Protein AF-A0A9P6MLI8-F1 (afdb_monomer_lite)

Foldseek 3Di:
DDDDPPDPPPDPDPDDPQPPVRVVVVVVVVVVVVVVVVVVVVVVVVVVVVVVVVCVVVVVVVVVVVVVVVVVVVVVVVVVVVVVVVVVVVVVVVVVVVVVVVVVVVVVVVVVVVVVVVVVVVVVVVVVVVVVVVVPPDPDDDDPAAAEAEAEDPPDDPPDDKWKFFPVVTDTQDDPNVVDDCVVVVCPNHGYIYIDHD

Organism: NCBI:txid101097

Secondary structure (DSSP, 8-state):
-------------------HHHHHHHHHHHHHHHHHHHHHHHHHHHHHHHHHHHHHHHHHHHHHHHHHHHHHHHHHHHHHHHHHHHHHHHHHHHHHHHHHHHHHHHHHHHHHHHHHHHHHHHHHHHHHHHHHHHHH-------S--EEEEEPPTT----S--EEEEETTEEEE-GGGTTS-TTTTT-SSEEEEEEE--

InterPro domains:
  IPR001012 UBX domain [PF00789] (161-195)
  IPR001012 UBX domain [PS50033] (162-195)
  IPR029071 Ubiquitin-like domain superfamily [SSF54236] (85-196)

Radius of gyration: 68.88 Å; chains: 1; bounding box: 111×35×183 Å

Structure (mmCIF, N/CA/C/O backbone):
data_AF-A0A9P6MLI8-F1
#
_entry.id   AF-A0A9P6MLI8-F1
#
loop_
_atom_site.group_PDB
_atom_site.id
_atom_site.type_symbol
_atom_site.label_atom_id
_atom_site.label_alt_id
_atom_site.label_comp_id
_atom_site.label_asym_id
_atom_site.label_entity_id
_atom_site.label_seq_id
_atom_site.pdbx_PDB_ins_code
_atom_site.Cartn_x
_atom_site.Cartn_y
_atom_site.Cartn_z
_atom_site.occupancy
_atom_site.B_iso_or_equiv
_atom_site.auth_seq_id
_atom_site.auth_comp_id
_atom_site.auth_asym_id
_atom_site.auth_atom_id
_atom_site.pdbx_PDB_model_num
ATOM 1 N N . MET A 1 1 ? -21.599 -19.254 63.894 1.00 47.12 1 MET A N 1
ATOM 2 C CA . MET A 1 1 ? -21.222 -18.898 65.278 1.00 47.12 1 MET A CA 1
ATOM 3 C C . MET A 1 1 ? -22.481 -18.460 66.006 1.00 47.12 1 MET A C 1
ATOM 5 O O . MET A 1 1 ? -23.144 -17.546 65.536 1.00 47.12 1 MET A O 1
ATOM 9 N N . ARG A 1 2 ? -22.880 -19.191 67.051 1.00 49.59 2 ARG A N 1
ATOM 10 C CA . ARG A 1 2 ? -24.101 -18.942 67.830 1.00 49.59 2 ARG A CA 1
ATOM 11 C C . ARG A 1 2 ? -23.716 -17.952 68.932 1.00 49.59 2 ARG A C 1
ATOM 13 O O . ARG A 1 2 ? -22.865 -18.283 69.746 1.00 49.59 2 ARG A O 1
ATOM 20 N N . THR A 1 3 ? -24.242 -16.730 68.906 1.00 65.75 3 THR A N 1
ATOM 21 C CA . THR A 1 3 ? -23.954 -15.730 69.944 1.00 65.75 3 THR A CA 1
ATOM 22 C C . THR A 1 3 ? -24.706 -16.111 71.217 1.00 65.75 3 THR A C 1
ATOM 24 O O . THR A 1 3 ? -25.906 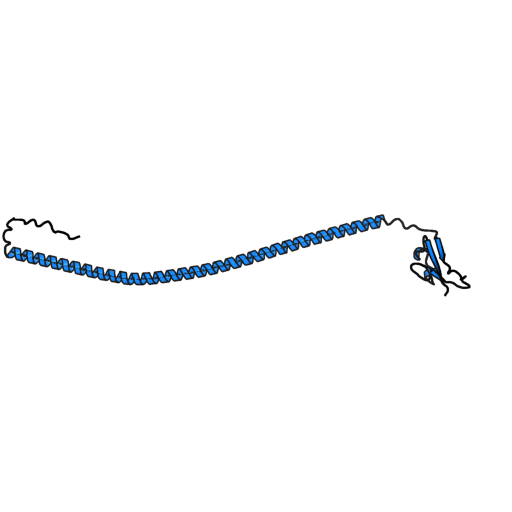-15.847 71.340 1.00 65.75 3 THR A O 1
ATOM 27 N N . GLU A 1 4 ? -24.013 -16.781 72.135 1.00 59.34 4 GLU A N 1
ATOM 28 C CA . GLU A 1 4 ? -24.468 -16.964 73.510 1.00 59.34 4 GLU A CA 1
ATOM 29 C C . GLU A 1 4 ? -24.679 -15.586 74.144 1.00 59.34 4 GLU A C 1
ATOM 31 O O . GLU A 1 4 ? -23.762 -14.772 74.237 1.00 59.34 4 GLU A O 1
ATOM 36 N N . HIS A 1 5 ? -25.917 -15.299 74.541 1.00 66.88 5 HIS A N 1
ATOM 37 C CA . HIS A 1 5 ? -26.232 -14.115 75.330 1.00 66.88 5 HIS A CA 1
ATOM 38 C C . HIS A 1 5 ? -25.858 -14.399 76.786 1.00 66.88 5 HIS A C 1
ATOM 40 O O . HIS A 1 5 ? -26.692 -14.808 77.588 1.00 66.88 5 HIS A O 1
ATOM 46 N N . VAL A 1 6 ? -24.583 -14.200 77.110 1.00 65.25 6 VAL A N 1
ATOM 47 C CA . VAL A 1 6 ? -24.039 -14.321 78.467 1.00 65.25 6 VAL A CA 1
ATOM 48 C C . VAL A 1 6 ? -23.957 -12.926 79.073 1.00 65.25 6 VAL A C 1
ATOM 50 O O . VAL A 1 6 ? -22.894 -12.330 79.087 1.00 65.25 6 VAL A O 1
ATOM 53 N N . ASN A 1 7 ? -25.095 -12.347 79.460 1.00 59.53 7 ASN A N 1
ATOM 54 C CA . ASN A 1 7 ? -25.168 -11.159 80.325 1.00 59.53 7 ASN A CA 1
ATOM 55 C C . ASN A 1 7 ? -26.617 -10.964 80.791 1.00 59.53 7 ASN A C 1
ATOM 57 O O . ASN A 1 7 ? -27.276 -9.980 80.458 1.00 59.53 7 ASN A O 1
ATOM 61 N N . PHE A 1 8 ? -27.134 -11.935 81.544 1.00 52.75 8 PHE A N 1
ATOM 62 C CA . PHE A 1 8 ? -28.381 -11.770 82.289 1.00 52.75 8 PHE A CA 1
ATOM 63 C C . PHE A 1 8 ? -28.032 -11.412 83.736 1.00 52.75 8 PHE A C 1
ATOM 65 O O . PHE A 1 8 ? -28.101 -12.233 84.644 1.00 52.75 8 PHE A O 1
ATOM 72 N N . ALA A 1 9 ? -27.549 -10.183 83.927 1.00 60.34 9 ALA A N 1
ATOM 73 C CA . ALA A 1 9 ? -27.381 -9.602 85.250 1.00 60.34 9 ALA A CA 1
ATOM 74 C C . ALA A 1 9 ? -28.765 -9.161 85.746 1.00 60.34 9 ALA A C 1
ATOM 76 O O . ALA A 1 9 ? -29.235 -8.064 85.434 1.00 60.34 9 ALA A O 1
ATOM 77 N N . GLU A 1 10 ? -29.443 -10.048 86.473 1.00 54.50 10 GLU A N 1
ATOM 78 C CA . GLU A 1 10 ? -30.667 -9.736 87.210 1.00 54.50 10 GLU A CA 1
ATOM 79 C C . GLU A 1 10 ? -30.365 -8.622 88.224 1.00 54.50 10 GLU A C 1
ATOM 81 O O . GLU A 1 10 ? -29.781 -8.844 89.282 1.00 54.50 10 GLU A O 1
ATOM 86 N N . SER A 1 11 ? -30.719 -7.383 87.885 1.00 55.81 11 SER A N 1
ATOM 87 C CA . SER A 1 11 ? -30.648 -6.258 88.818 1.00 55.81 11 SER A CA 1
ATOM 88 C C . SER A 1 11 ? -31.758 -6.414 89.863 1.00 55.81 11 SER A C 1
ATOM 90 O O . SER A 1 11 ? -32.922 -6.155 89.574 1.00 55.81 11 SER A O 1
ATOM 92 N N . THR A 1 12 ? -31.410 -6.820 91.086 1.00 53.25 12 THR A N 1
ATOM 93 C CA . THR A 1 12 ? -32.313 -6.931 92.251 1.00 53.25 12 THR A CA 1
ATOM 94 C C . THR A 1 12 ? -32.543 -5.594 92.967 1.00 53.25 12 THR A C 1
ATOM 96 O O . THR A 1 12 ? -32.629 -5.531 94.193 1.00 53.25 12 THR A O 1
ATOM 99 N N . THR A 1 13 ? -32.646 -4.491 92.230 1.00 50.28 13 THR A N 1
ATOM 100 C CA . THR A 1 13 ? -33.109 -3.214 92.783 1.00 50.28 13 THR A CA 1
ATOM 101 C C . THR A 1 13 ? -34.615 -3.128 92.592 1.00 50.28 13 THR A C 1
ATOM 103 O O . THR A 1 13 ? -35.109 -3.037 91.472 1.00 50.28 13 THR A O 1
ATOM 106 N N . ALA A 1 14 ? -35.361 -3.187 93.698 1.00 51.72 14 ALA A N 1
ATOM 107 C CA . ALA A 1 14 ? -36.809 -3.018 93.719 1.00 51.72 14 ALA A CA 1
ATOM 108 C C . ALA A 1 14 ? -37.188 -1.656 93.112 1.00 51.72 14 ALA A C 1
ATOM 110 O O . ALA A 1 14 ? -37.143 -0.616 93.771 1.00 51.72 14 ALA A O 1
ATOM 111 N N . ILE A 1 15 ? -37.535 -1.660 91.825 1.00 58.38 15 ILE A N 1
ATOM 112 C CA . ILE A 1 15 ? -38.073 -0.497 91.128 1.00 58.38 15 ILE A CA 1
ATOM 113 C C . ILE A 1 15 ? -39.418 -0.201 91.788 1.00 58.38 15 ILE A C 1
ATOM 115 O O . ILE A 1 15 ? -40.331 -1.027 91.734 1.00 58.38 15 ILE A O 1
ATOM 119 N N . LYS A 1 16 ? -39.532 0.968 92.430 1.00 60.66 16 LYS A N 1
ATOM 120 C CA . LYS A 1 16 ? -40.791 1.478 92.985 1.00 60.66 16 LYS A CA 1
ATOM 121 C C . LYS A 1 16 ? -41.892 1.254 91.937 1.00 60.66 16 LYS A C 1
ATOM 123 O O . LYS A 1 16 ? -41.691 1.673 90.792 1.00 60.66 16 LYS A O 1
ATOM 128 N N . PRO A 1 17 ? -42.992 0.551 92.267 1.00 63.38 17 PRO A N 1
ATOM 129 C CA . PRO A 1 17 ? -43.999 0.191 91.285 1.00 63.38 17 PRO A CA 1
ATOM 130 C C . PRO A 1 17 ? -44.499 1.475 90.643 1.00 63.38 17 PRO A C 1
ATOM 132 O O . PRO A 1 17 ? -45.059 2.344 91.306 1.00 63.38 17 PRO A O 1
ATOM 135 N N . LEU A 1 18 ? -44.195 1.596 89.354 1.00 60.97 18 LEU A N 1
ATOM 136 C CA . LEU A 1 18 ? -44.472 2.781 88.569 1.00 60.97 18 LEU A CA 1
ATOM 137 C C . LEU A 1 18 ? -45.967 3.104 88.713 1.00 60.97 18 LEU A C 1
ATOM 139 O O . LEU A 1 18 ? -46.807 2.211 88.526 1.00 60.97 18 LEU A O 1
ATOM 143 N N . THR A 1 19 ? -46.285 4.334 89.113 1.00 71.62 19 THR A N 1
ATOM 144 C CA . THR A 1 19 ? -47.677 4.750 89.334 1.00 71.62 19 THR A CA 1
ATOM 145 C C . THR A 1 19 ? -48.454 4.649 88.017 1.00 71.62 19 THR A C 1
ATOM 147 O O . THR A 1 19 ? -47.865 4.670 86.933 1.00 71.62 19 THR A O 1
ATOM 150 N N . GLU A 1 20 ? -49.776 4.474 88.064 1.00 72.75 20 GLU A N 1
ATOM 151 C CA . GLU A 1 20 ? -50.575 4.218 86.853 1.00 72.75 20 GLU A CA 1
ATOM 152 C C . GLU A 1 20 ? -50.393 5.307 85.778 1.00 72.75 20 GLU A C 1
ATOM 154 O O . GLU A 1 20 ? -50.298 4.986 84.592 1.00 72.75 20 GLU A O 1
ATOM 159 N N . GLY A 1 21 ? -50.214 6.569 86.189 1.00 75.69 21 GLY A N 1
ATOM 160 C CA . GLY A 1 21 ? -49.923 7.689 85.287 1.00 75.69 21 GLY A CA 1
ATOM 161 C C . GLY A 1 21 ? -48.540 7.620 84.626 1.00 75.69 21 GLY A C 1
ATOM 162 O O . GLY A 1 21 ? -48.407 7.857 83.427 1.00 75.69 21 GLY A O 1
ATOM 163 N N . GLU A 1 22 ? -47.503 7.214 85.356 1.00 76.25 22 GLU A N 1
ATOM 164 C CA . GLU A 1 22 ? -46.145 7.064 84.813 1.00 76.25 22 GLU A CA 1
ATOM 165 C C . GLU A 1 22 ? -46.027 5.851 83.867 1.00 76.25 22 GLU A C 1
ATOM 167 O O . GLU A 1 22 ? -45.270 5.889 82.893 1.00 76.25 22 GLU A O 1
ATOM 172 N N . LYS A 1 23 ? -46.802 4.778 84.101 1.00 76.38 23 LYS A N 1
ATOM 173 C CA . LYS A 1 23 ? -46.924 3.636 83.169 1.00 76.38 23 LYS A CA 1
ATOM 174 C C . LYS A 1 23 ? -47.585 4.046 81.859 1.00 76.38 23 LYS A C 1
ATOM 176 O O . LYS A 1 23 ? -47.117 3.650 80.791 1.00 76.38 23 LYS A O 1
ATOM 181 N N . GLN A 1 24 ? -48.642 4.852 81.932 1.00 81.69 24 GLN A N 1
ATOM 182 C CA . GLN A 1 24 ? -49.314 5.387 80.748 1.00 81.69 24 GLN A CA 1
ATOM 183 C C . GLN A 1 24 ? -48.406 6.348 79.968 1.00 81.69 24 GLN A C 1
ATOM 185 O O . GLN A 1 24 ? -48.323 6.232 78.745 1.00 81.69 24 GLN A O 1
ATOM 190 N N . ALA A 1 25 ? -47.653 7.213 80.655 1.00 84.88 25 ALA A N 1
ATOM 191 C CA . ALA A 1 25 ? -46.688 8.113 80.027 1.00 84.88 25 ALA A CA 1
ATOM 192 C C . ALA A 1 25 ? -45.563 7.354 79.300 1.00 84.88 25 ALA A C 1
ATOM 194 O O . ALA A 1 25 ? -45.299 7.627 78.131 1.00 84.88 25 ALA A O 1
ATOM 195 N N . LYS A 1 26 ? -44.959 6.331 79.927 1.00 82.38 26 LYS A N 1
ATOM 196 C CA . LYS A 1 26 ? -43.936 5.497 79.267 1.00 82.38 26 LYS A CA 1
ATOM 197 C C . LYS A 1 26 ? -44.495 4.688 78.094 1.00 82.38 26 LYS A C 1
ATOM 199 O O . LYS A 1 26 ? -43.800 4.493 77.101 1.00 82.38 26 LYS A O 1
ATOM 204 N N . LEU A 1 27 ? -45.747 4.230 78.168 1.00 84.75 27 LEU A N 1
ATOM 205 C CA . LEU A 1 27 ? -46.422 3.582 77.037 1.00 84.75 27 LEU A CA 1
ATOM 206 C C . LEU A 1 27 ? -46.657 4.552 75.875 1.00 84.75 27 LEU A C 1
ATOM 208 O O . LEU A 1 27 ? -46.494 4.158 74.720 1.00 84.75 27 LEU A O 1
ATOM 212 N N . ALA A 1 28 ? -47.032 5.798 76.165 1.00 88.38 28 ALA A N 1
ATOM 213 C CA . ALA A 1 28 ? -47.175 6.840 75.155 1.00 88.38 28 ALA A CA 1
ATOM 214 C C . ALA A 1 28 ? -45.821 7.173 74.509 1.00 88.38 28 ALA A C 1
ATOM 216 O O . ALA A 1 28 ? -45.720 7.157 73.284 1.00 88.38 28 ALA A O 1
ATOM 217 N N . GLU A 1 29 ? -44.767 7.345 75.312 1.00 89.88 29 GLU A N 1
ATOM 218 C CA . GLU A 1 29 ? -43.401 7.589 74.834 1.00 89.88 29 GLU A CA 1
ATOM 219 C C . GLU A 1 29 ? -42.885 6.432 73.960 1.00 89.88 29 GLU A C 1
ATOM 221 O O . GLU A 1 29 ? -42.344 6.657 72.878 1.00 89.88 29 GLU A O 1
ATOM 226 N N . LEU A 1 30 ? -43.099 5.176 74.371 1.00 89.25 30 LEU A N 1
ATOM 227 C CA . LEU A 1 30 ? -42.713 3.999 73.584 1.00 89.25 30 LEU A CA 1
ATOM 228 C C . LEU A 1 30 ? -43.484 3.908 72.262 1.00 89.25 30 LEU A C 1
ATOM 230 O O . LEU A 1 30 ? -42.890 3.598 71.227 1.00 89.25 30 LEU A O 1
ATOM 234 N N . LYS A 1 31 ? -44.793 4.191 72.269 1.00 91.56 31 LYS A N 1
ATOM 235 C CA . LYS A 1 31 ? -45.603 4.241 71.042 1.00 91.56 31 LYS A CA 1
ATOM 236 C C . LYS A 1 31 ? -45.123 5.348 70.107 1.00 91.56 31 LYS A C 1
ATOM 238 O O . LYS A 1 31 ? -45.037 5.104 68.905 1.00 91.56 31 LYS A O 1
ATOM 243 N N . GLN A 1 32 ? -44.764 6.509 70.649 1.00 92.62 32 GLN A N 1
ATOM 244 C CA . GLN A 1 32 ? -44.220 7.626 69.883 1.00 92.62 32 GLN A CA 1
ATOM 245 C C . GLN A 1 32 ? -42.858 7.266 69.274 1.00 92.62 32 GLN A C 1
ATOM 247 O O . GLN A 1 32 ? -42.710 7.329 68.059 1.00 92.62 32 GLN A O 1
ATOM 252 N N . ARG A 1 33 ? -41.924 6.705 70.055 1.00 93.06 33 ARG A N 1
ATOM 253 C CA . ARG A 1 33 ? -40.638 6.191 69.542 1.00 93.06 33 ARG A CA 1
ATOM 254 C C . ARG A 1 33 ? -40.799 5.129 68.453 1.00 93.06 33 ARG A C 1
ATOM 256 O O . ARG A 1 33 ? -40.018 5.094 67.503 1.00 93.06 33 ARG A O 1
ATOM 263 N N . LEU A 1 34 ? -41.784 4.236 68.577 1.00 93.31 34 LEU A N 1
ATOM 264 C CA . LEU A 1 34 ? -42.083 3.239 67.544 1.00 93.31 34 LEU A CA 1
ATOM 265 C C . LEU A 1 34 ? -42.684 3.874 66.286 1.00 93.31 34 LEU A C 1
ATOM 267 O O . LEU A 1 34 ? -42.356 3.435 65.183 1.00 93.31 34 LEU A O 1
ATOM 271 N N . ALA A 1 35 ? -43.543 4.884 66.436 1.00 94.50 35 ALA A N 1
ATOM 272 C CA . ALA A 1 35 ? -44.093 5.646 65.320 1.00 94.50 35 ALA A CA 1
ATOM 273 C C . ALA A 1 35 ? -42.987 6.415 64.582 1.00 94.50 35 ALA A C 1
ATOM 275 O O . ALA A 1 35 ? -42.883 6.282 63.364 1.00 94.50 35 ALA A O 1
ATOM 276 N N . ASP A 1 36 ? -42.095 7.090 65.307 1.00 93.69 36 ASP A N 1
ATOM 277 C CA . ASP A 1 36 ? -40.946 7.808 64.747 1.00 93.69 36 ASP A CA 1
ATOM 278 C C . ASP A 1 36 ? -39.990 6.851 64.027 1.00 93.69 36 ASP A C 1
ATOM 280 O O . ASP A 1 36 ? -39.567 7.108 62.900 1.00 93.69 36 ASP A O 1
ATOM 284 N N . LYS A 1 37 ? -39.708 5.680 64.617 1.00 95.06 37 LYS A N 1
ATOM 285 C CA . LYS A 1 37 ? -38.873 4.649 63.980 1.00 95.06 37 LYS A CA 1
ATOM 286 C C . LYS A 1 37 ? -39.520 4.075 62.718 1.00 95.06 37 LYS A C 1
ATOM 288 O O . LYS A 1 37 ? -38.817 3.806 61.745 1.00 95.06 37 LYS A O 1
ATOM 293 N N . ARG A 1 38 ? -40.845 3.887 62.707 1.00 95.12 38 ARG A N 1
ATOM 294 C CA . ARG A 1 38 ? -41.587 3.466 61.506 1.00 95.12 38 ARG A CA 1
ATOM 295 C C . ARG A 1 38 ? -41.582 4.554 60.435 1.00 95.12 38 ARG A C 1
ATOM 297 O O . ARG A 1 38 ? -41.381 4.223 59.272 1.00 95.12 38 ARG A O 1
ATOM 304 N N . ALA A 1 39 ? -41.751 5.821 60.810 1.00 95.19 39 ALA A N 1
ATOM 305 C CA . ALA A 1 39 ? -41.702 6.948 59.883 1.00 95.19 39 ALA A CA 1
ATOM 306 C C . ALA A 1 39 ? -40.304 7.112 59.265 1.00 95.19 39 ALA A C 1
ATOM 308 O O . ALA A 1 39 ? -40.185 7.205 58.046 1.00 95.19 39 ALA A O 1
ATOM 309 N N . ALA A 1 40 ? -39.246 7.048 60.079 1.00 95.00 40 ALA A N 1
ATOM 310 C CA . ALA A 1 40 ? -37.861 7.093 59.613 1.00 95.00 40 ALA A CA 1
ATOM 311 C C . ALA A 1 40 ? -37.539 5.925 58.671 1.00 95.00 40 ALA A C 1
ATOM 313 O O . ALA A 1 40 ? -36.974 6.132 57.599 1.00 95.00 40 ALA A O 1
ATOM 314 N N . LYS A 1 41 ? -37.967 4.704 59.024 1.00 94.88 41 LYS A N 1
ATOM 315 C CA . LYS A 1 41 ? -37.790 3.534 58.157 1.00 94.88 41 LYS A CA 1
ATOM 316 C C . LYS A 1 41 ? -38.558 3.674 56.838 1.00 94.88 41 LYS A C 1
ATOM 318 O O . LYS A 1 41 ? -38.000 3.396 55.789 1.00 94.88 41 LYS A O 1
ATOM 323 N N . ALA A 1 42 ? -39.789 4.184 56.867 1.00 94.56 42 ALA A N 1
ATOM 324 C CA . ALA A 1 42 ? -40.575 4.414 55.656 1.00 94.56 42 ALA A CA 1
ATOM 325 C C . ALA A 1 42 ? -39.971 5.489 54.731 1.00 94.56 42 ALA A C 1
ATOM 327 O O . ALA A 1 42 ? -40.192 5.441 53.522 1.00 94.56 42 ALA A O 1
ATOM 328 N N . LEU A 1 43 ? -39.240 6.471 55.269 1.00 94.19 43 LEU A N 1
ATOM 329 C CA . LEU A 1 43 ? -38.496 7.443 54.463 1.00 94.19 43 LEU A CA 1
ATOM 330 C C . LEU A 1 43 ? -37.242 6.812 53.849 1.00 94.19 43 LEU A C 1
ATOM 332 O O . LEU A 1 43 ? -37.049 6.955 52.645 1.00 94.19 43 LEU A O 1
ATOM 336 N N . ALA A 1 44 ? -36.467 6.058 54.635 1.00 94.75 44 ALA A N 1
ATOM 337 C CA . ALA A 1 44 ? -35.302 5.324 54.142 1.00 94.75 44 ALA A CA 1
ATOM 338 C C . ALA A 1 44 ? -35.686 4.334 53.029 1.00 94.75 44 ALA A C 1
ATOM 340 O O . ALA A 1 44 ? -35.129 4.396 51.940 1.00 94.75 44 ALA A O 1
ATOM 341 N N . ASP A 1 45 ? -36.736 3.530 53.232 1.00 93.69 45 ASP A N 1
ATOM 342 C CA . ASP A 1 45 ? -37.220 2.573 52.230 1.00 93.69 45 ASP A CA 1
ATOM 343 C C . ASP A 1 45 ? -37.655 3.282 50.925 1.00 93.69 45 ASP A C 1
ATOM 345 O O . ASP A 1 45 ? -37.447 2.767 49.826 1.00 93.69 45 ASP A O 1
ATOM 349 N N . LYS A 1 46 ? -38.231 4.494 51.009 1.00 94.62 46 LYS A N 1
ATOM 350 C CA . LYS A 1 46 ? -38.584 5.308 49.827 1.00 94.62 46 LYS A CA 1
ATOM 351 C C . LYS A 1 46 ? -37.354 5.849 49.102 1.00 94.62 46 LYS A C 1
ATOM 353 O O . LYS A 1 46 ? -37.378 5.959 47.875 1.00 94.62 46 LYS A O 1
ATOM 358 N N . GLU A 1 47 ? -36.314 6.250 49.826 1.00 94.50 47 GLU A N 1
ATOM 359 C CA . GLU A 1 47 ? -35.058 6.693 49.217 1.00 94.50 47 GLU A CA 1
ATOM 360 C C . GLU A 1 47 ? -34.318 5.522 48.573 1.00 94.50 47 GLU A C 1
ATOM 362 O O . GLU A 1 47 ? -33.914 5.640 47.416 1.00 94.50 47 GLU A O 1
ATOM 367 N N . ASP A 1 48 ? -34.268 4.372 49.242 1.00 94.31 48 ASP A N 1
ATOM 368 C CA . ASP A 1 48 ? -33.680 3.134 48.730 1.00 94.31 48 ASP A CA 1
ATOM 369 C C . ASP A 1 48 ? -34.398 2.628 47.474 1.00 94.31 48 ASP A C 1
ATOM 371 O O . ASP A 1 48 ? -33.761 2.181 46.519 1.00 94.31 48 ASP A O 1
ATOM 375 N N . GLN A 1 49 ? -35.726 2.755 47.407 1.00 95.00 49 GLN A N 1
ATOM 376 C CA . GLN A 1 49 ? -36.478 2.455 46.185 1.00 95.00 49 GLN A CA 1
ATOM 377 C C . GLN A 1 49 ? -36.100 3.397 45.035 1.00 95.00 49 GLN A C 1
ATOM 379 O O . GLN A 1 49 ? -35.845 2.940 43.918 1.00 95.00 49 GLN A O 1
ATOM 384 N N . LYS A 1 50 ? -36.005 4.708 45.297 1.00 96.06 50 LYS A N 1
ATOM 385 C CA . LYS A 1 50 ? -35.611 5.700 44.282 1.00 96.06 50 LYS A CA 1
ATOM 386 C C . LYS A 1 50 ? -34.177 5.485 43.800 1.00 96.06 50 LYS A C 1
ATOM 388 O O . LYS A 1 50 ? -33.906 5.651 42.610 1.00 96.06 50 LYS A O 1
ATOM 393 N N . THR A 1 51 ? -33.245 5.159 44.694 1.00 94.75 51 THR A N 1
ATOM 394 C CA . THR A 1 51 ? -31.845 4.896 44.333 1.00 94.75 51 THR A CA 1
ATOM 395 C C . THR A 1 51 ? -31.723 3.582 43.571 1.00 94.75 51 THR A C 1
ATOM 397 O O . THR A 1 51 ? -31.096 3.570 42.514 1.00 94.75 51 THR A O 1
ATOM 400 N N . SER A 1 52 ? -32.402 2.520 44.009 1.00 95.56 52 SER A N 1
ATOM 401 C CA . SER A 1 52 ? -32.432 1.227 43.315 1.00 95.56 52 SER A CA 1
ATOM 402 C C . SER A 1 52 ? -32.994 1.351 41.899 1.00 95.56 52 SER A C 1
ATOM 404 O O . SER A 1 52 ? -32.427 0.809 40.948 1.00 95.56 52 SER A O 1
ATOM 406 N N . GLU A 1 53 ? -34.067 2.125 41.715 1.00 95.38 53 GLU A N 1
ATOM 407 C CA . GLU A 1 53 ? -34.626 2.369 40.386 1.00 95.38 53 GLU A CA 1
ATOM 408 C C . GLU A 1 53 ? -33.673 3.185 39.496 1.00 95.38 53 GLU A C 1
ATOM 410 O O . GLU A 1 53 ? -33.477 2.846 38.325 1.00 95.38 53 GLU A O 1
ATOM 415 N N . LYS A 1 54 ? -33.025 4.224 40.039 1.00 96.31 54 LYS A N 1
ATOM 416 C CA . LYS A 1 54 ? -32.003 4.996 39.310 1.00 96.31 54 LYS A CA 1
ATOM 417 C C . LYS A 1 54 ? -30.817 4.126 38.905 1.00 96.31 54 LYS A C 1
ATOM 419 O O . LYS A 1 54 ? -30.376 4.227 37.764 1.00 96.31 54 LYS A O 1
ATOM 424 N N . ILE A 1 55 ? -30.330 3.263 39.797 1.00 95.06 55 ILE A N 1
ATOM 425 C CA . ILE A 1 55 ? -29.236 2.325 39.512 1.00 95.06 55 ILE A CA 1
ATOM 426 C C . ILE A 1 55 ? -29.650 1.369 38.396 1.00 95.06 55 ILE A C 1
ATOM 428 O O . ILE A 1 55 ? -28.884 1.189 37.457 1.00 95.06 55 ILE A O 1
ATOM 432 N N . ARG A 1 56 ? -30.872 0.823 38.426 1.00 96.44 56 ARG A N 1
ATOM 433 C CA . ARG A 1 56 ? -31.375 -0.038 37.345 1.00 96.44 56 ARG A CA 1
ATOM 434 C C . ARG A 1 56 ? -31.378 0.686 35.996 1.00 96.44 56 ARG A C 1
ATOM 436 O O . ARG A 1 56 ? -30.909 0.131 35.004 1.00 96.44 56 ARG A O 1
ATOM 443 N N . ARG A 1 57 ? -31.922 1.908 35.943 1.00 95.56 57 ARG A N 1
ATOM 444 C CA . ARG A 1 57 ? -31.984 2.698 34.700 1.00 95.56 57 ARG A CA 1
ATOM 445 C C . ARG A 1 57 ? -30.584 3.033 34.191 1.00 95.56 57 ARG A C 1
ATOM 447 O O . ARG A 1 57 ? -30.301 2.818 33.016 1.00 95.56 57 ARG A O 1
ATOM 454 N N . LYS A 1 58 ? -29.709 3.490 35.089 1.00 96.50 58 LYS A N 1
ATOM 455 C CA . LYS A 1 58 ? -28.333 3.858 34.765 1.00 96.50 58 LYS A CA 1
ATOM 456 C C . LYS A 1 58 ? -27.515 2.651 34.309 1.00 96.50 58 LYS A C 1
ATOM 458 O O . LYS A 1 58 ? -26.879 2.734 33.276 1.00 96.50 58 LYS A O 1
ATOM 463 N N . ALA A 1 59 ? -27.620 1.505 34.979 1.00 96.06 59 ALA A N 1
ATOM 464 C CA . ALA A 1 59 ? -26.944 0.277 34.562 1.00 96.06 59 ALA A CA 1
ATOM 465 C C . ALA A 1 59 ? -27.381 -0.183 33.158 1.00 96.06 59 ALA A C 1
ATOM 467 O O . ALA A 1 59 ? -26.556 -0.643 32.373 1.00 96.06 59 ALA A O 1
ATOM 468 N N . GLY A 1 60 ? -28.664 -0.025 32.813 1.00 95.12 60 GLY A N 1
ATOM 469 C CA . GLY A 1 60 ? -29.152 -0.282 31.455 1.00 95.12 60 GLY A CA 1
ATOM 470 C C . GLY A 1 60 ? -28.538 0.665 30.419 1.00 95.12 60 GLY A C 1
ATOM 471 O O . GLY A 1 60 ? -28.052 0.206 29.386 1.00 95.12 60 GLY A O 1
ATOM 472 N N . GLN A 1 61 ? -28.515 1.967 30.720 1.00 95.12 61 GLN A N 1
ATOM 473 C CA . GLN A 1 61 ? -27.900 2.992 29.868 1.00 95.12 61 GLN A CA 1
ATOM 474 C C . GLN A 1 61 ? -26.394 2.759 29.699 1.00 95.12 61 GLN A C 1
ATOM 476 O O . GLN A 1 61 ? -25.909 2.704 28.571 1.00 95.12 61 GLN A O 1
ATOM 481 N N . ASP A 1 62 ? -25.677 2.515 30.794 1.00 94.88 62 ASP A N 1
ATOM 482 C CA . ASP A 1 62 ? -24.243 2.242 30.797 1.00 94.88 62 ASP A CA 1
ATOM 483 C C . ASP A 1 62 ? -23.926 1.007 29.940 1.00 94.88 62 ASP A C 1
ATOM 485 O O . ASP A 1 62 ? -23.009 1.045 29.125 1.00 94.88 62 ASP A O 1
ATOM 489 N N . MET A 1 63 ? -24.723 -0.066 30.022 1.00 92.62 63 MET A N 1
ATOM 490 C CA . MET A 1 63 ? -24.546 -1.247 29.166 1.00 92.62 63 MET A CA 1
ATOM 491 C C . MET A 1 63 ? -24.750 -0.941 27.678 1.00 92.62 63 MET A C 1
ATOM 493 O O . MET A 1 63 ? -24.012 -1.465 26.841 1.00 92.62 63 MET A O 1
ATOM 497 N N . THR A 1 64 ? -25.732 -0.105 27.328 1.00 93.94 64 THR A N 1
ATOM 498 C CA . THR A 1 64 ? -25.942 0.310 25.932 1.00 93.94 64 THR A CA 1
ATOM 499 C C . THR A 1 64 ? -24.830 1.227 25.429 1.00 93.94 64 THR A C 1
ATOM 501 O O . THR A 1 64 ? -24.330 1.026 24.325 1.00 93.94 64 THR A O 1
ATOM 504 N N . GLU A 1 65 ? -24.371 2.172 26.250 1.00 96.00 65 GLU A N 1
ATOM 505 C CA . GLU A 1 65 ? -23.267 3.064 25.901 1.00 96.00 65 GLU A CA 1
ATOM 506 C C . GLU A 1 65 ? -21.939 2.320 25.782 1.00 96.00 65 GLU A C 1
ATOM 508 O O . GLU A 1 65 ? -21.148 2.618 24.891 1.00 96.00 65 GLU A O 1
ATOM 513 N N . VAL A 1 66 ? -21.671 1.354 26.665 1.00 95.75 66 VAL A N 1
ATOM 514 C CA . VAL A 1 66 ? -20.459 0.529 26.609 1.00 95.75 66 VAL A CA 1
ATOM 515 C C . VAL A 1 66 ? -20.434 -0.288 25.320 1.00 95.75 66 VAL A C 1
ATOM 517 O O . VAL A 1 66 ? -19.393 -0.321 24.665 1.00 95.75 66 VAL A O 1
ATOM 520 N N . LYS A 1 67 ? -21.566 -0.883 24.917 1.00 95.19 67 LYS A N 1
ATOM 521 C CA . LYS A 1 67 ? -21.678 -1.591 23.632 1.00 95.19 67 LYS A CA 1
ATOM 522 C C . LYS A 1 67 ? -21.454 -0.654 22.445 1.00 95.19 67 LYS A C 1
ATOM 524 O O . LYS A 1 67 ? -20.576 -0.928 21.636 1.00 95.19 67 LYS A O 1
ATOM 529 N N . ALA A 1 68 ? -22.143 0.488 22.397 1.00 95.81 68 ALA A N 1
ATOM 530 C CA . ALA A 1 68 ? -21.982 1.462 21.316 1.00 95.81 68 ALA A CA 1
ATOM 531 C C . ALA A 1 68 ? -20.539 1.993 21.212 1.00 95.81 68 ALA A C 1
ATOM 533 O O . ALA A 1 68 ? -19.974 2.053 20.124 1.00 95.81 68 ALA A O 1
ATOM 534 N N . LYS A 1 69 ? -19.895 2.310 22.344 1.00 96.12 69 LYS A N 1
ATOM 535 C CA . LYS A 1 69 ? -18.488 2.753 22.382 1.00 96.12 69 LYS A CA 1
ATOM 536 C C . LYS A 1 69 ? -17.520 1.649 21.956 1.00 96.12 69 LYS A C 1
ATOM 538 O O . LYS A 1 69 ? -16.444 1.956 21.445 1.00 96.12 69 LYS A O 1
ATOM 543 N N . LEU A 1 70 ? -17.845 0.381 22.205 1.00 95.12 70 LEU A N 1
ATOM 544 C CA . LEU A 1 70 ? -17.033 -0.751 21.763 1.00 95.12 70 LEU A CA 1
ATOM 545 C C . LEU A 1 70 ? -17.161 -0.950 20.248 1.00 95.12 70 LEU A C 1
ATOM 547 O O . LEU A 1 70 ? -16.136 -0.985 19.572 1.00 95.12 70 LEU A O 1
ATOM 551 N N . GLU A 1 71 ? -18.383 -0.945 19.716 1.00 94.56 71 GLU A N 1
ATOM 552 C CA . GLU A 1 71 ? -18.655 -1.010 18.273 1.00 94.56 71 GLU A CA 1
ATOM 553 C C . GLU A 1 71 ? -18.021 0.170 17.518 1.00 94.56 71 GLU A C 1
ATOM 555 O O . GLU A 1 71 ? -17.372 -0.018 16.490 1.00 94.56 71 GLU A O 1
ATOM 560 N N . GLU A 1 72 ? -18.114 1.393 18.050 1.00 94.44 72 GLU A N 1
ATOM 561 C CA . GLU A 1 72 ? -17.468 2.575 17.468 1.00 94.44 72 GLU A CA 1
ATOM 562 C C . GLU A 1 72 ? -15.939 2.438 17.453 1.00 94.44 72 GLU A C 1
ATOM 564 O O . GLU A 1 72 ? -15.292 2.743 16.449 1.00 94.44 72 GLU A O 1
ATOM 569 N N . LYS A 1 73 ? -15.338 1.940 18.543 1.00 95.88 73 LYS A N 1
ATOM 570 C CA . LYS A 1 73 ? -13.891 1.684 18.606 1.00 95.88 73 LYS A CA 1
ATOM 571 C C . LYS A 1 73 ? -13.462 0.612 17.611 1.00 95.88 73 LYS A C 1
ATOM 573 O O . LYS A 1 73 ? -12.404 0.763 17.002 1.00 95.88 73 LYS A O 1
ATOM 578 N N . GLU A 1 74 ? -14.240 -0.449 17.442 1.00 95.12 74 GLU A N 1
ATOM 579 C CA . GLU A 1 74 ? -13.961 -1.501 16.463 1.00 95.12 74 GLU A CA 1
ATOM 580 C C . GLU A 1 74 ? -14.076 -0.973 15.034 1.00 95.12 74 GLU A C 1
ATOM 582 O O . GLU A 1 74 ? -13.138 -1.127 14.252 1.00 95.12 74 GLU A O 1
ATOM 587 N N . MET A 1 75 ? -15.145 -0.242 14.710 1.00 93.06 75 MET A N 1
ATOM 588 C CA . MET A 1 75 ? -15.292 0.409 13.407 1.00 93.06 75 MET A CA 1
ATOM 589 C C . MET A 1 75 ? -14.159 1.400 13.135 1.00 93.06 75 MET A C 1
ATOM 591 O O . MET A 1 75 ? -13.578 1.391 12.049 1.00 93.06 75 MET A O 1
ATOM 595 N N . LYS A 1 76 ? -13.779 2.217 14.124 1.00 95.12 76 LYS A N 1
ATOM 596 C CA . LYS A 1 76 ? -12.661 3.156 13.995 1.00 95.12 76 LYS A CA 1
ATOM 597 C C . LYS A 1 76 ? -11.343 2.430 13.735 1.00 95.12 76 LYS A C 1
ATOM 599 O O . LYS A 1 76 ? -10.621 2.825 12.823 1.00 95.12 76 LYS A O 1
ATOM 604 N N . LYS A 1 77 ? -11.058 1.349 14.469 1.00 96.25 77 LYS A N 1
ATOM 605 C CA . LYS A 1 77 ? -9.873 0.507 14.242 1.00 96.25 77 LYS A CA 1
ATOM 606 C C . LYS A 1 77 ? -9.877 -0.122 12.851 1.00 96.25 77 LYS A C 1
ATOM 608 O O . LYS A 1 77 ? -8.842 -0.122 12.199 1.00 96.25 77 LYS A O 1
ATOM 613 N N . LEU A 1 78 ? -11.022 -0.606 12.369 1.00 93.62 78 LEU A N 1
ATOM 614 C CA . LEU A 1 78 ? -11.141 -1.174 11.023 1.00 93.62 78 LEU A CA 1
ATOM 615 C C . LEU A 1 78 ? -10.901 -0.121 9.934 1.00 93.62 78 LEU A C 1
ATOM 617 O O . LEU A 1 78 ? -10.227 -0.397 8.944 1.00 93.62 78 LEU A O 1
ATOM 621 N N . VAL A 1 79 ? -11.424 1.095 10.107 1.00 94.62 79 VAL A N 1
ATOM 622 C CA . VAL A 1 79 ? -11.185 2.202 9.170 1.00 94.62 79 VAL A CA 1
ATOM 623 C C . VAL A 1 79 ? -9.721 2.639 9.199 1.00 94.62 79 VAL A C 1
ATOM 625 O O . VAL A 1 79 ? -9.141 2.882 8.143 1.00 94.62 79 VAL A O 1
ATOM 628 N N . GLU A 1 80 ? -9.112 2.734 10.380 1.00 95.25 80 GLU A N 1
ATOM 629 C CA . GLU A 1 80 ? -7.700 3.089 10.535 1.00 95.25 80 GLU A CA 1
ATOM 630 C C . GLU A 1 80 ? -6.781 2.023 9.932 1.00 95.25 80 GLU A C 1
ATOM 632 O O . GLU A 1 80 ? -5.890 2.371 9.161 1.00 95.25 80 GLU A O 1
ATOM 637 N N . ALA A 1 81 ? -7.050 0.741 10.187 1.00 95.44 81 ALA A N 1
ATOM 638 C CA . ALA A 1 81 ? -6.330 -0.374 9.580 1.00 95.44 81 ALA A CA 1
ATOM 639 C C . ALA A 1 81 ? -6.440 -0.339 8.051 1.00 95.44 81 ALA A C 1
ATOM 641 O O . ALA A 1 81 ? -5.419 -0.330 7.374 1.00 95.44 81 ALA A O 1
ATOM 642 N N . LYS A 1 82 ? -7.650 -0.174 7.495 1.00 96.50 82 LYS A N 1
ATOM 643 C CA . LYS A 1 82 ? -7.840 -0.035 6.039 1.00 96.50 82 LYS A CA 1
ATOM 644 C C . LYS A 1 82 ? -7.099 1.167 5.454 1.00 96.50 82 LYS A C 1
ATOM 646 O O . LYS A 1 82 ? -6.563 1.084 4.352 1.00 96.50 82 LYS A O 1
ATOM 651 N N . LYS A 1 83 ? -7.078 2.307 6.154 1.00 96.06 83 LYS A N 1
ATOM 652 C CA . LYS A 1 83 ? -6.320 3.491 5.715 1.00 96.06 83 LYS A CA 1
ATOM 653 C C . LYS A 1 83 ? -4.817 3.231 5.755 1.00 96.06 83 LYS A C 1
ATOM 655 O O . LYS A 1 83 ? -4.127 3.597 4.810 1.00 96.06 83 LYS A O 1
ATOM 660 N N . ARG A 1 84 ? -4.330 2.591 6.816 1.00 96.88 84 ARG A N 1
ATOM 661 C CA . ARG A 1 84 ? -2.923 2.234 6.983 1.00 96.88 84 ARG A CA 1
ATOM 662 C C . ARG A 1 84 ? -2.467 1.248 5.911 1.00 96.88 84 ARG A C 1
ATOM 664 O O . ARG A 1 84 ? -1.491 1.537 5.237 1.00 96.88 84 ARG A O 1
ATOM 671 N N . GLU A 1 85 ? -3.213 0.171 5.684 1.00 94.88 85 GLU A N 1
ATOM 672 C CA . GLU A 1 85 ? -2.938 -0.802 4.619 1.00 94.88 85 GLU A CA 1
ATOM 673 C C . GLU A 1 85 ? -2.910 -0.131 3.241 1.00 94.88 85 GLU A C 1
ATOM 675 O O . GLU A 1 85 ? -1.997 -0.366 2.454 1.00 94.88 85 GLU A O 1
ATOM 680 N N . LYS A 1 86 ? -3.856 0.775 2.960 1.00 97.62 86 LYS A N 1
ATOM 681 C CA . LYS A 1 86 ? -3.888 1.521 1.695 1.00 97.62 86 LYS A CA 1
ATOM 682 C C . LYS A 1 86 ? -2.674 2.439 1.518 1.00 97.62 86 LYS A C 1
ATOM 684 O O . LYS A 1 86 ? -2.131 2.524 0.416 1.00 97.62 86 LYS A O 1
ATOM 689 N N . GLU A 1 87 ? -2.255 3.146 2.567 1.00 95.31 87 GLU A N 1
ATOM 690 C CA . GLU A 1 87 ? -1.063 3.999 2.515 1.00 95.31 87 GLU A CA 1
ATOM 691 C C . GLU A 1 87 ? 0.224 3.177 2.413 1.00 95.31 87 GLU A C 1
ATOM 693 O O . GLU A 1 87 ? 1.100 3.527 1.624 1.00 95.31 87 GLU A O 1
ATOM 698 N N . GLU A 1 88 ? 0.327 2.060 3.132 1.00 96.06 88 GLU A N 1
ATOM 699 C CA . GLU A 1 88 ? 1.456 1.132 3.032 1.00 96.06 88 GLU A CA 1
ATOM 700 C C . GLU A 1 88 ? 1.539 0.514 1.627 1.00 96.06 88 GLU A C 1
ATOM 702 O O . GLU A 1 88 ? 2.618 0.489 1.037 1.00 96.06 88 GLU A O 1
ATOM 707 N N . GLU A 1 89 ? 0.413 0.125 1.019 1.00 96.12 89 GLU A N 1
ATOM 708 C CA . GLU A 1 89 ? 0.369 -0.363 -0.364 1.00 96.12 89 GLU A CA 1
ATOM 709 C C . GLU A 1 89 ? 0.770 0.733 -1.365 1.00 96.12 89 GLU A C 1
ATOM 711 O O . GLU A 1 89 ? 1.521 0.481 -2.313 1.00 96.12 89 GLU A O 1
ATOM 716 N N . ARG A 1 90 ? 0.313 1.975 -1.156 1.00 97.50 90 ARG A N 1
ATOM 717 C CA . ARG A 1 90 ? 0.696 3.123 -1.991 1.00 97.50 90 ARG A CA 1
ATOM 718 C C . ARG A 1 90 ? 2.194 3.404 -1.894 1.00 97.50 90 ARG A C 1
ATOM 720 O O . ARG A 1 90 ? 2.838 3.606 -2.925 1.00 97.50 90 ARG A O 1
ATOM 727 N N . LEU A 1 91 ? 2.748 3.400 -0.683 1.00 96.25 91 LEU A N 1
ATOM 728 C CA . LEU A 1 91 ? 4.175 3.602 -0.433 1.00 96.25 91 LEU A CA 1
ATOM 729 C C . LEU A 1 91 ? 5.009 2.451 -1.002 1.00 96.25 91 LEU A C 1
ATOM 731 O O . LEU A 1 91 ? 6.018 2.709 -1.653 1.00 96.25 91 LEU A O 1
ATOM 735 N N . ALA A 1 92 ? 4.566 1.201 -0.853 1.00 97.19 92 ALA A N 1
ATOM 736 C CA . ALA A 1 92 ? 5.233 0.036 -1.430 1.00 97.19 92 ALA A CA 1
ATOM 737 C C . ALA A 1 92 ? 5.252 0.097 -2.964 1.00 97.19 92 ALA A C 1
ATOM 739 O O . ALA A 1 92 ? 6.304 -0.081 -3.579 1.00 97.19 92 ALA A O 1
ATOM 740 N N . LYS A 1 93 ? 4.122 0.436 -3.600 1.00 96.69 93 LYS A N 1
ATOM 741 C CA . LYS A 1 93 ? 4.059 0.658 -5.055 1.00 96.69 93 LYS A CA 1
ATOM 742 C C . LYS A 1 93 ? 4.973 1.801 -5.495 1.00 96.69 93 LYS A C 1
ATOM 744 O O . LYS A 1 93 ? 5.665 1.664 -6.502 1.00 96.69 93 LYS A O 1
ATOM 749 N N . ALA A 1 94 ? 5.008 2.907 -4.749 1.00 97.12 94 ALA A N 1
ATOM 750 C CA . ALA A 1 94 ? 5.899 4.029 -5.036 1.00 97.12 94 ALA A CA 1
ATOM 751 C C . ALA A 1 94 ? 7.380 3.634 -4.908 1.00 97.12 94 ALA A C 1
ATOM 753 O O . ALA A 1 94 ? 8.172 3.970 -5.784 1.00 97.12 94 ALA A O 1
ATOM 754 N N . ALA A 1 95 ? 7.744 2.861 -3.883 1.00 96.69 95 ALA A N 1
ATOM 755 C CA . ALA A 1 95 ? 9.102 2.365 -3.680 1.00 96.69 95 ALA A CA 1
ATOM 756 C C . ALA A 1 95 ? 9.537 1.391 -4.787 1.00 96.69 95 ALA A C 1
ATOM 758 O O . ALA A 1 95 ? 10.640 1.515 -5.319 1.00 96.69 95 ALA A O 1
ATOM 759 N N . ILE A 1 96 ? 8.662 0.462 -5.194 1.00 97.56 96 ILE A N 1
ATOM 760 C CA . ILE A 1 96 ? 8.924 -0.442 -6.325 1.00 97.56 96 ILE A CA 1
ATOM 761 C C . ILE A 1 96 ? 9.109 0.366 -7.611 1.00 97.56 96 ILE A C 1
ATOM 763 O O . ILE A 1 96 ? 10.065 0.135 -8.350 1.00 97.56 96 ILE A O 1
ATOM 767 N N . LYS A 1 97 ? 8.235 1.347 -7.864 1.00 96.88 97 LYS A N 1
ATOM 768 C CA . LYS A 1 97 ? 8.342 2.216 -9.038 1.00 96.88 97 LYS A CA 1
ATOM 769 C C . LYS A 1 97 ? 9.657 2.998 -9.044 1.00 96.88 97 LYS A C 1
ATOM 771 O O . LYS A 1 97 ? 10.334 3.003 -10.066 1.00 96.88 97 LYS A O 1
ATOM 776 N N . ALA A 1 98 ? 10.047 3.584 -7.913 1.00 97.38 98 ALA A N 1
ATOM 777 C CA . ALA A 1 98 ? 11.314 4.297 -7.773 1.00 97.38 98 ALA A CA 1
ATOM 778 C C . ALA A 1 98 ? 12.520 3.373 -7.999 1.00 97.38 98 ALA A C 1
ATOM 780 O O . ALA A 1 98 ? 13.473 3.758 -8.669 1.00 97.38 98 ALA A O 1
ATOM 781 N N . LYS A 1 99 ? 12.464 2.125 -7.515 1.00 96.88 99 LYS A N 1
ATOM 782 C CA . LYS A 1 99 ? 13.516 1.128 -7.757 1.00 96.88 99 LYS A CA 1
ATOM 783 C C . LYS A 1 99 ? 13.632 0.759 -9.238 1.00 96.88 99 LYS A C 1
ATOM 785 O O . LYS A 1 99 ? 14.742 0.657 -9.748 1.00 96.88 99 LYS A O 1
ATOM 790 N N . ILE A 1 100 ? 12.504 0.588 -9.933 1.00 96.56 100 ILE A N 1
ATOM 791 C CA . ILE A 1 100 ? 12.481 0.326 -11.382 1.00 96.56 100 ILE A CA 1
ATOM 792 C C . ILE A 1 100 ? 13.029 1.527 -12.155 1.00 96.56 100 ILE A C 1
ATOM 794 O O . ILE A 1 100 ? 13.775 1.349 -13.112 1.00 96.56 100 ILE A O 1
ATOM 798 N N . GLU A 1 101 ? 12.663 2.746 -11.762 1.00 96.06 101 GLU A N 1
ATOM 799 C CA . GLU A 1 101 ? 13.154 3.966 -12.400 1.00 96.06 101 GLU A CA 1
ATOM 800 C C . GLU A 1 101 ? 14.660 4.144 -12.198 1.00 96.06 101 GLU A C 1
ATOM 802 O O . GLU A 1 101 ? 15.364 4.413 -13.169 1.00 96.06 101 GLU A O 1
ATOM 807 N N . ALA A 1 102 ? 15.165 3.900 -10.986 1.00 97.25 102 ALA A N 1
ATOM 808 C CA . ALA A 1 102 ? 16.592 3.926 -10.686 1.00 97.25 102 ALA A CA 1
ATOM 809 C C . ALA A 1 102 ? 17.369 2.876 -11.498 1.00 97.25 102 ALA A C 1
ATOM 811 O O . ALA A 1 102 ? 18.351 3.220 -12.148 1.00 97.25 102 ALA A O 1
ATOM 812 N N . ASP A 1 103 ? 16.897 1.626 -11.540 1.00 97.25 103 ASP A N 1
ATOM 813 C CA . ASP A 1 103 ? 17.527 0.561 -12.334 1.00 97.25 103 ASP A CA 1
ATOM 814 C C . ASP A 1 103 ? 17.462 0.860 -13.844 1.00 97.25 103 ASP A C 1
ATOM 816 O O . ASP A 1 103 ? 18.437 0.679 -14.575 1.00 97.25 103 ASP A O 1
ATOM 820 N N . LYS A 1 104 ? 16.345 1.413 -14.333 1.00 97.38 104 LYS A N 1
ATOM 821 C CA . LYS A 1 104 ? 16.218 1.845 -15.731 1.00 97.38 104 LYS A CA 1
ATOM 822 C C . LYS A 1 104 ? 17.172 2.997 -16.053 1.00 97.38 104 LYS A C 1
ATOM 824 O O . LYS A 1 104 ? 17.780 2.984 -17.124 1.00 97.38 104 LYS A O 1
ATOM 829 N N . ALA A 1 105 ? 17.306 3.969 -15.154 1.00 96.19 105 ALA A N 1
ATOM 830 C CA . ALA A 1 105 ? 18.224 5.090 -15.300 1.00 96.19 105 ALA A CA 1
ATOM 831 C C . ALA A 1 105 ? 19.685 4.621 -15.269 1.00 96.19 105 ALA A C 1
ATOM 833 O O . ALA A 1 105 ? 20.467 5.034 -16.121 1.00 96.19 105 ALA A O 1
ATOM 834 N N . GLU A 1 106 ? 20.046 3.704 -14.369 1.00 95.81 106 GLU A N 1
ATOM 835 C CA . GLU A 1 106 ? 21.388 3.121 -14.303 1.00 95.81 106 GLU A CA 1
ATOM 836 C C . GLU A 1 106 ? 21.720 2.340 -15.577 1.00 95.81 106 GLU A C 1
ATOM 838 O O . GLU A 1 106 ? 22.774 2.555 -16.178 1.00 95.81 106 GLU A O 1
ATOM 843 N N . ARG A 1 107 ? 20.805 1.491 -16.063 1.00 95.75 107 ARG A N 1
ATOM 844 C CA . ARG A 1 107 ? 21.000 0.779 -17.335 1.00 95.75 107 ARG A CA 1
ATOM 845 C C . ARG A 1 107 ? 21.114 1.733 -18.516 1.00 95.75 107 ARG A C 1
ATOM 847 O O . ARG A 1 107 ? 21.931 1.495 -19.404 1.00 95.75 107 ARG A O 1
ATOM 854 N N . ALA A 1 108 ? 20.311 2.795 -18.546 1.00 95.94 108 ALA A N 1
ATOM 855 C CA . ALA A 1 108 ? 20.411 3.819 -19.578 1.00 95.94 108 ALA A CA 1
ATOM 856 C C . ALA A 1 108 ? 21.772 4.525 -19.521 1.00 95.94 108 ALA A C 1
ATOM 858 O O . ALA A 1 108 ? 22.424 4.639 -20.557 1.00 95.94 108 ALA A O 1
ATOM 859 N N . ARG A 1 109 ? 22.239 4.905 -18.324 1.00 95.12 109 ARG A N 1
ATOM 860 C CA . ARG A 1 109 ? 23.552 5.525 -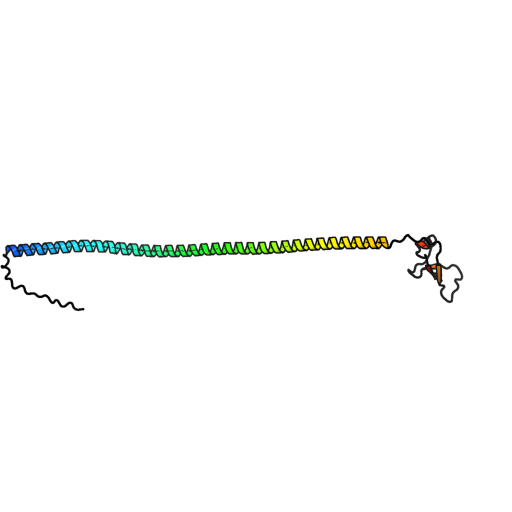18.114 1.00 95.12 109 ARG A CA 1
ATOM 861 C C . ARG A 1 109 ? 24.679 4.594 -18.552 1.00 95.12 109 ARG A C 1
ATOM 863 O O . ARG A 1 109 ? 25.486 4.979 -19.386 1.00 95.12 109 ARG A O 1
ATOM 870 N N . LYS A 1 110 ? 24.669 3.335 -18.109 1.00 94.25 110 LYS A N 1
ATOM 871 C CA . LYS A 1 110 ? 25.664 2.323 -18.494 1.00 94.25 110 LYS A CA 1
ATOM 872 C C . LYS A 1 110 ? 25.658 2.041 -19.997 1.00 94.25 110 LYS A C 1
ATOM 874 O O . LYS A 1 110 ? 26.713 1.850 -20.591 1.00 94.25 110 LYS A O 1
ATOM 879 N N . LYS A 1 111 ? 24.484 2.037 -20.640 1.00 94.12 111 LYS A N 1
ATOM 880 C CA . LYS A 1 111 ? 24.374 1.903 -22.101 1.00 94.12 111 LYS A CA 1
ATOM 881 C C . LYS A 1 111 ? 24.947 3.124 -22.823 1.00 94.12 111 LYS A C 1
ATOM 883 O O . LYS A 1 111 ? 25.601 2.946 -23.844 1.00 94.12 111 LYS A O 1
ATOM 888 N N . GLN A 1 112 ? 24.708 4.334 -22.320 1.00 90.12 112 GLN A N 1
ATOM 889 C CA . GLN A 1 112 ? 25.284 5.560 -22.879 1.00 90.12 112 GLN A CA 1
ATOM 890 C C . GLN A 1 112 ? 26.804 5.599 -22.693 1.00 90.12 112 GLN A C 1
ATOM 892 O O . GLN A 1 112 ? 27.510 5.878 -23.653 1.00 90.12 112 GLN A O 1
ATOM 897 N N . GLU A 1 113 ? 27.307 5.240 -21.511 1.00 90.12 113 GLU A N 1
ATOM 898 C CA . GLU A 1 113 ? 28.742 5.116 -21.223 1.00 90.12 113 GLU A CA 1
ATOM 899 C C . GLU A 1 113 ? 29.403 4.068 -22.130 1.00 90.12 113 GLU A C 1
ATOM 901 O O . GLU A 1 113 ? 30.430 4.344 -22.745 1.00 90.12 113 GLU A O 1
ATOM 906 N N . ALA A 1 114 ? 28.786 2.892 -22.294 1.00 91.50 114 ALA A N 1
ATOM 907 C CA . ALA A 1 114 ? 29.280 1.862 -23.204 1.00 91.50 114 ALA A CA 1
ATOM 908 C C . ALA A 1 114 ? 29.244 2.327 -24.668 1.00 91.50 114 ALA A C 1
ATOM 910 O O . ALA A 1 114 ? 30.215 2.134 -25.391 1.00 91.50 114 ALA A O 1
ATOM 911 N N . ALA A 1 115 ? 28.163 2.974 -25.115 1.00 89.31 115 ALA A N 1
ATOM 912 C CA . ALA A 1 115 ? 28.066 3.511 -26.471 1.00 89.31 115 ALA A CA 1
ATOM 913 C C . ALA A 1 115 ? 29.108 4.612 -26.731 1.00 89.31 115 ALA A C 1
ATOM 915 O O . ALA A 1 115 ? 29.731 4.608 -27.788 1.00 89.31 115 ALA A O 1
ATOM 916 N N . ALA A 1 116 ? 29.345 5.504 -25.766 1.00 85.88 116 ALA A N 1
ATOM 917 C CA . ALA A 1 116 ? 30.391 6.520 -25.843 1.00 85.88 116 ALA A CA 1
ATOM 918 C C . ALA A 1 116 ? 31.789 5.882 -25.891 1.00 85.88 116 ALA A C 1
ATOM 920 O O . ALA A 1 116 ? 32.600 6.258 -26.735 1.00 85.88 116 ALA A O 1
ATOM 921 N N . GLY A 1 117 ? 32.044 4.859 -25.068 1.00 84.81 117 GLY A N 1
ATOM 922 C CA . GLY A 1 117 ? 33.286 4.085 -25.098 1.00 84.81 117 GLY A CA 1
ATOM 923 C C . GLY A 1 117 ? 33.502 3.346 -26.422 1.00 84.81 117 GLY A C 1
ATOM 924 O O . GLY A 1 117 ? 34.602 3.372 -26.966 1.00 84.81 117 GLY A O 1
ATOM 925 N N . HIS A 1 118 ? 32.452 2.752 -26.998 1.00 79.31 118 HIS A N 1
ATOM 926 C CA . HIS A 1 118 ? 32.510 2.121 -28.319 1.00 79.31 118 HIS A CA 1
ATOM 927 C C . HIS A 1 118 ? 32.734 3.140 -29.444 1.00 79.31 118 HIS A C 1
ATOM 929 O O . HIS A 1 118 ? 33.486 2.852 -30.371 1.00 79.31 118 HIS A O 1
ATOM 935 N N . GLN A 1 119 ? 32.140 4.334 -29.363 1.00 77.44 119 GLN A N 1
ATOM 936 C CA . GLN A 1 119 ? 32.373 5.410 -30.332 1.00 77.44 119 GLN A CA 1
ATOM 937 C C . GLN A 1 119 ? 33.797 5.976 -30.233 1.00 77.44 119 GLN A C 1
ATOM 939 O O . GLN A 1 119 ? 34.432 6.193 -31.262 1.00 77.44 119 GLN A O 1
ATOM 944 N N . GLN A 1 120 ? 34.340 6.148 -29.023 1.00 77.19 120 GLN A N 1
ATOM 945 C CA . GLN A 1 120 ? 35.735 6.557 -28.825 1.00 77.19 120 GLN A CA 1
ATOM 946 C C . GLN A 1 120 ? 36.732 5.481 -29.267 1.00 77.19 120 GLN A C 1
ATOM 948 O O . GLN A 1 120 ? 37.724 5.809 -29.915 1.00 77.19 120 GLN A O 1
ATOM 953 N N . ALA A 1 121 ? 36.460 4.202 -28.990 1.00 78.62 121 ALA A N 1
ATOM 954 C CA . ALA A 1 121 ? 37.292 3.097 -29.460 1.00 78.62 121 ALA A CA 1
ATOM 955 C C . ALA A 1 121 ? 37.269 2.975 -30.992 1.00 78.62 121 ALA A C 1
ATOM 957 O O . ALA A 1 121 ? 38.325 2.828 -31.602 1.00 78.62 121 ALA A O 1
ATOM 958 N N . ALA A 1 122 ? 36.097 3.111 -31.625 1.00 79.50 122 ALA A N 1
ATOM 959 C CA . ALA A 1 122 ? 35.968 3.106 -33.082 1.00 79.50 122 ALA A CA 1
ATOM 960 C C . ALA A 1 122 ? 36.686 4.302 -33.733 1.00 79.50 122 ALA A C 1
ATOM 962 O O . ALA A 1 122 ? 37.365 4.130 -34.744 1.00 79.50 122 ALA A O 1
ATOM 963 N N . ALA A 1 123 ? 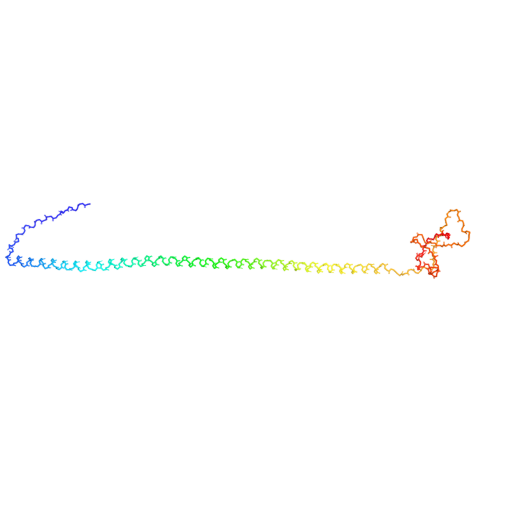36.601 5.496 -33.134 1.00 78.50 123 ALA A N 1
ATOM 964 C CA . ALA A 1 123 ? 37.330 6.674 -33.605 1.00 78.50 123 ALA A CA 1
ATOM 965 C C . ALA A 1 123 ? 38.856 6.505 -33.471 1.00 78.50 123 ALA A C 1
ATOM 967 O O . ALA A 1 123 ? 39.594 6.855 -34.391 1.00 78.50 123 ALA A O 1
ATOM 968 N N . ALA A 1 124 ? 39.334 5.911 -32.372 1.00 78.88 124 ALA A N 1
ATOM 969 C CA . ALA A 1 124 ? 40.754 5.617 -32.175 1.00 78.88 124 ALA A CA 1
ATOM 970 C C . ALA A 1 124 ? 41.275 4.551 -33.159 1.00 78.88 124 ALA A C 1
ATOM 972 O O . ALA A 1 124 ? 42.374 4.691 -33.693 1.00 78.88 124 ALA A O 1
ATOM 973 N N . GLN A 1 125 ? 40.477 3.518 -33.453 1.00 78.50 125 GLN A N 1
ATOM 974 C CA . GLN A 1 125 ? 40.828 2.485 -34.434 1.00 78.50 125 GLN A CA 1
ATOM 975 C C . GLN A 1 125 ? 40.839 3.028 -35.870 1.00 78.50 125 GLN A C 1
ATOM 977 O O . GLN A 1 125 ? 41.735 2.688 -36.641 1.00 78.50 125 GLN A O 1
ATOM 982 N N . ALA A 1 126 ? 39.903 3.917 -36.218 1.00 76.75 126 ALA A N 1
ATOM 983 C CA . ALA A 1 126 ? 39.890 4.597 -37.513 1.00 76.75 126 ALA A CA 1
ATOM 984 C C . ALA A 1 126 ? 41.092 5.545 -37.682 1.00 76.75 126 ALA A C 1
ATOM 986 O O . ALA A 1 126 ? 41.700 5.580 -38.751 1.00 76.75 126 ALA A O 1
ATOM 987 N N . ALA A 1 127 ? 41.484 6.263 -36.623 1.00 77.62 127 ALA A N 1
ATOM 988 C CA . ALA A 1 127 ? 42.671 7.116 -36.637 1.00 77.62 127 ALA A CA 1
ATOM 989 C C . ALA A 1 127 ? 43.975 6.304 -36.764 1.00 77.62 127 ALA A C 1
ATOM 991 O O . ALA A 1 127 ? 44.862 6.685 -37.526 1.00 77.62 127 ALA A O 1
ATOM 992 N N . ALA A 1 128 ? 44.074 5.157 -36.081 1.00 76.38 128 ALA A N 1
ATOM 993 C CA . ALA A 1 128 ? 45.220 4.255 -36.200 1.00 76.38 128 ALA A CA 1
ATOM 994 C C . ALA A 1 128 ? 45.325 3.628 -37.604 1.00 76.38 128 ALA A C 1
ATOM 996 O O . ALA A 1 128 ? 46.414 3.579 -38.172 1.00 76.38 128 ALA A O 1
ATOM 997 N N . ALA A 1 129 ? 44.198 3.221 -38.200 1.00 74.44 129 ALA A N 1
ATOM 998 C CA . ALA A 1 129 ? 44.164 2.698 -39.566 1.00 74.44 129 ALA A CA 1
ATOM 999 C C . ALA A 1 129 ? 44.536 3.763 -40.615 1.00 74.44 129 ALA A C 1
ATOM 1001 O O . ALA A 1 129 ? 45.218 3.454 -41.591 1.00 74.44 129 ALA A O 1
ATOM 1002 N N . ALA A 1 130 ? 44.141 5.025 -40.407 1.00 72.94 130 ALA A N 1
ATOM 1003 C CA . ALA A 1 130 ? 44.520 6.133 -41.284 1.00 72.94 130 ALA A CA 1
ATOM 1004 C C . ALA A 1 130 ? 46.020 6.481 -41.190 1.00 72.94 130 ALA A C 1
ATOM 1006 O O . ALA A 1 130 ? 46.632 6.827 -42.201 1.00 72.94 130 ALA A O 1
ATOM 1007 N N . ALA A 1 131 ? 46.623 6.359 -40.002 1.00 71.69 131 ALA A N 1
ATOM 1008 C CA . ALA A 1 131 ? 48.056 6.576 -39.800 1.00 71.69 131 ALA A CA 1
ATOM 1009 C C . ALA A 1 131 ? 48.922 5.446 -40.393 1.00 71.69 131 ALA A C 1
ATOM 1011 O O . ALA A 1 131 ? 49.970 5.717 -40.973 1.00 71.69 131 ALA A O 1
ATOM 1012 N N . ASP A 1 132 ? 48.474 4.190 -40.308 1.00 68.75 132 ASP A N 1
ATOM 1013 C CA . ASP A 1 132 ? 49.169 3.057 -40.939 1.00 68.75 132 ASP A CA 1
ATOM 1014 C C . ASP A 1 132 ? 49.046 3.105 -42.478 1.00 68.75 132 ASP A C 1
ATOM 1016 O O . ASP A 1 132 ? 50.008 2.869 -43.212 1.00 68.75 132 ASP A O 1
ATOM 1020 N N . ALA A 1 133 ? 47.888 3.535 -42.996 1.00 63.72 133 ALA A N 1
ATOM 1021 C CA . ALA A 1 133 ? 47.691 3.742 -44.431 1.00 63.72 133 ALA A CA 1
ATOM 1022 C C . ALA A 1 133 ? 48.594 4.849 -45.011 1.00 63.72 133 ALA A C 1
ATOM 1024 O O . ALA A 1 133 ? 49.098 4.698 -46.125 1.00 63.72 133 ALA A O 1
ATOM 1025 N N . SER A 1 134 ? 48.844 5.935 -44.269 1.00 63.06 134 SER A N 1
ATOM 1026 C CA . SER A 1 134 ? 49.741 7.008 -44.723 1.00 63.06 134 SER A CA 1
ATOM 1027 C C . SER A 1 134 ? 51.226 6.640 -44.605 1.00 63.06 134 SER A C 1
ATOM 1029 O O . SER A 1 134 ? 52.022 7.084 -45.428 1.00 63.06 134 SER A O 1
ATOM 1031 N N . ALA A 1 135 ? 51.599 5.765 -43.663 1.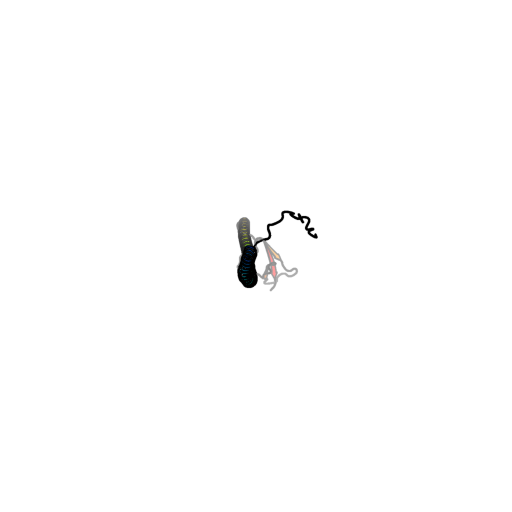00 62.78 135 ALA A N 1
ATOM 1032 C CA . ALA A 1 135 ? 52.962 5.244 -43.531 1.00 62.78 135 ALA A CA 1
ATOM 1033 C C . ALA A 1 135 ? 53.332 4.224 -44.626 1.00 62.78 135 ALA A C 1
ATOM 1035 O O . ALA A 1 135 ? 54.507 4.070 -44.965 1.00 62.78 135 ALA A O 1
ATOM 1036 N N . ARG A 1 136 ? 52.338 3.538 -45.207 1.00 57.31 136 ARG A N 1
ATOM 1037 C CA . ARG A 1 136 ? 52.536 2.553 -46.286 1.00 57.31 136 ARG A CA 1
ATOM 1038 C C . ARG A 1 136 ? 52.441 3.145 -47.696 1.00 57.31 136 ARG A C 1
ATOM 1040 O O . ARG A 1 136 ? 52.821 2.476 -48.659 1.00 57.31 136 ARG A O 1
ATOM 1047 N N . ALA A 1 137 ? 51.991 4.393 -47.826 1.00 57.59 137 ALA A N 1
ATOM 1048 C CA . ALA A 1 137 ? 51.998 5.145 -49.077 1.00 57.59 137 ALA A CA 1
ATOM 1049 C C . ALA A 1 137 ? 53.402 5.711 -49.356 1.00 57.59 137 ALA A C 1
ATOM 1051 O O . ALA A 1 137 ? 53.663 6.906 -49.238 1.00 57.59 137 ALA A O 1
ATOM 1052 N N . GLY A 1 138 ? 54.331 4.827 -49.727 1.00 61.75 138 GLY A N 1
ATOM 1053 C CA . GLY A 1 138 ? 55.569 5.252 -50.377 1.00 61.75 138 GLY A CA 1
ATOM 1054 C C . GLY A 1 138 ? 55.270 5.957 -51.712 1.00 61.75 138 GLY A C 1
ATOM 1055 O O . GLY A 1 138 ? 54.219 5.712 -52.309 1.00 61.75 138 GLY A O 1
ATOM 1056 N N . PRO A 1 139 ? 56.173 6.823 -52.209 1.00 63.91 139 PRO A N 1
ATOM 1057 C CA . PRO A 1 139 ? 55.982 7.506 -53.485 1.00 63.91 139 PRO A CA 1
ATOM 1058 C C . PRO A 1 139 ? 55.766 6.482 -54.607 1.00 63.91 139 PRO A C 1
ATOM 1060 O O . PRO A 1 139 ? 56.475 5.474 -54.675 1.00 63.91 139 PRO A O 1
ATOM 1063 N N . ALA A 1 140 ? 54.782 6.732 -55.477 1.00 63.22 140 ALA A N 1
ATOM 1064 C CA . ALA A 1 140 ? 54.489 5.872 -56.618 1.00 63.22 140 ALA A CA 1
ATOM 1065 C C . ALA A 1 140 ? 55.762 5.688 -57.459 1.00 63.22 140 ALA A C 1
ATOM 1067 O O . ALA A 1 140 ? 56.286 6.643 -58.034 1.00 63.22 140 ALA A O 1
ATOM 1068 N N . LYS A 1 141 ? 56.297 4.462 -57.492 1.00 69.06 141 LYS A N 1
ATOM 1069 C CA . LYS A 1 141 ? 57.475 4.137 -58.299 1.00 69.06 141 LYS A CA 1
ATOM 1070 C C . LYS A 1 141 ? 57.090 4.245 -59.770 1.00 69.06 141 LYS A C 1
ATOM 1072 O O . LYS A 1 141 ? 56.304 3.445 -60.267 1.00 69.06 141 LYS A O 1
ATOM 1077 N N . VAL A 1 142 ? 57.640 5.244 -60.453 1.00 73.12 142 VAL A N 1
ATOM 1078 C CA . VAL A 1 142 ? 57.539 5.372 -61.907 1.00 73.12 142 VAL A CA 1
ATOM 1079 C C . VAL A 1 142 ? 58.505 4.360 -62.512 1.00 73.12 142 VAL A C 1
ATOM 1081 O O . VAL A 1 142 ? 59.719 4.497 -62.379 1.00 73.12 142 VAL A O 1
ATOM 1084 N N . TYR A 1 143 ? 57.970 3.316 -63.133 1.00 73.69 143 TYR A N 1
ATOM 1085 C CA . TYR A 1 143 ? 58.768 2.346 -63.871 1.00 73.69 143 TYR A CA 1
ATOM 1086 C C . TYR A 1 143 ? 58.857 2.795 -65.331 1.00 73.69 143 TYR A C 1
ATOM 1088 O O . TYR A 1 143 ? 57.834 2.977 -65.987 1.00 73.69 143 TYR A O 1
ATOM 1096 N N . THR A 1 144 ? 60.074 2.970 -65.841 1.00 80.38 144 THR A N 1
ATOM 1097 C CA . THR A 1 144 ? 60.343 3.241 -67.265 1.00 80.38 144 THR A CA 1
ATOM 1098 C C . THR A 1 144 ? 60.475 1.962 -68.093 1.00 80.38 144 THR A C 1
ATOM 1100 O O . THR A 1 144 ? 60.522 2.022 -69.316 1.00 80.38 144 THR A O 1
ATOM 1103 N N . GLU A 1 145 ? 60.526 0.803 -67.434 1.00 81.81 145 GLU A N 1
ATOM 1104 C CA . GLU A 1 145 ? 60.738 -0.511 -68.040 1.00 81.81 145 GLU A CA 1
ATOM 1105 C C . GLU A 1 145 ? 59.733 -1.528 -67.478 1.00 81.81 145 GLU A C 1
ATOM 1107 O O . GLU A 1 145 ? 59.342 -1.451 -66.310 1.00 81.81 145 GLU A O 1
ATOM 1112 N N . ALA A 1 146 ? 59.327 -2.500 -68.302 1.00 85.88 146 ALA A N 1
ATOM 1113 C CA . ALA A 1 146 ? 58.406 -3.571 -67.923 1.00 85.88 146 ALA A CA 1
ATOM 1114 C C . ALA A 1 146 ? 58.888 -4.925 -68.462 1.00 85.88 146 ALA A C 1
ATOM 1116 O O . ALA A 1 146 ? 59.326 -5.032 -69.608 1.00 85.88 146 ALA A O 1
ATOM 1117 N N . ARG A 1 147 ? 58.777 -5.980 -67.650 1.00 88.69 147 ARG A N 1
ATOM 1118 C CA . ARG A 1 147 ? 59.116 -7.354 -68.039 1.00 88.69 147 ARG A CA 1
ATOM 1119 C C . ARG A 1 147 ? 57.860 -8.115 -68.458 1.00 88.69 147 ARG A C 1
ATOM 1121 O O . ARG A 1 147 ? 57.024 -8.438 -67.622 1.00 88.69 147 ARG A O 1
ATOM 1128 N N . LEU A 1 148 ? 57.743 -8.458 -69.736 1.00 89.81 148 LEU A N 1
ATOM 1129 C CA . LEU A 1 148 ? 56.602 -9.223 -70.246 1.00 89.81 148 LEU A CA 1
ATOM 1130 C C . LEU A 1 148 ? 57.002 -10.669 -70.544 1.00 89.81 148 LEU A C 1
ATOM 1132 O O . LEU A 1 148 ? 57.919 -10.925 -71.320 1.00 89.81 148 LEU A O 1
ATOM 1136 N N . GLN A 1 149 ? 56.302 -11.625 -69.934 1.00 88.12 149 GLN A N 1
ATOM 1137 C CA . GLN A 1 149 ? 56.387 -13.037 -70.295 1.00 88.12 149 GLN A CA 1
ATOM 1138 C C . GLN A 1 149 ? 55.259 -13.371 -71.270 1.00 88.12 149 GLN A C 1
ATOM 1140 O O . GLN A 1 149 ? 54.090 -13.316 -70.894 1.00 88.12 149 GLN A O 1
ATOM 1145 N N . ILE A 1 150 ? 55.603 -13.757 -72.498 1.00 87.31 150 ILE A N 1
ATOM 1146 C CA . ILE A 1 150 ? 54.632 -14.193 -73.506 1.00 87.31 150 ILE A CA 1
ATOM 1147 C C . ILE A 1 150 ? 54.595 -15.722 -73.514 1.00 87.31 150 ILE A C 1
ATOM 1149 O O . ILE A 1 150 ? 55.603 -16.378 -73.769 1.00 87.31 150 ILE A O 1
ATOM 1153 N N . ARG A 1 151 ? 53.434 -16.296 -73.195 1.00 85.44 151 ARG A N 1
ATOM 1154 C CA . ARG A 1 151 ? 53.170 -17.736 -73.239 1.00 85.44 151 ARG A CA 1
ATOM 1155 C C . ARG A 1 151 ? 52.463 -18.078 -74.539 1.00 85.44 151 ARG A C 1
ATOM 1157 O O . ARG A 1 151 ? 51.353 -17.616 -74.796 1.00 85.44 151 ARG A O 1
ATOM 1164 N N . GLN A 1 152 ? 53.107 -18.908 -75.338 1.00 82.69 152 GLN A N 1
ATOM 1165 C CA . GLN A 1 152 ? 52.527 -19.473 -76.542 1.00 82.69 152 GLN A CA 1
ATOM 1166 C C . GLN A 1 152 ? 51.937 -20.854 -76.221 1.00 82.69 152 GLN A C 1
ATOM 1168 O O . GLN A 1 152 ? 52.561 -21.597 -75.459 1.00 82.69 152 GLN A O 1
ATOM 1173 N N . PRO A 1 153 ? 50.756 -21.215 -76.752 1.00 76.81 153 PRO A N 1
ATOM 1174 C CA . PRO A 1 153 ? 50.256 -22.579 -76.636 1.00 76.81 153 PRO A CA 1
ATOM 1175 C C . PRO A 1 153 ? 51.222 -23.542 -77.343 1.00 76.81 153 PRO A C 1
ATOM 1177 O O . PRO A 1 153 ? 51.594 -23.338 -78.500 1.00 76.81 153 PRO A O 1
ATOM 1180 N N . GLU A 1 154 ? 51.682 -24.559 -76.617 1.00 72.31 154 GLU A N 1
ATOM 1181 C CA . GLU A 1 154 ? 52.677 -25.513 -77.104 1.00 72.31 154 GLU A CA 1
ATOM 1182 C C . GLU A 1 154 ? 52.136 -26.263 -78.336 1.00 72.31 154 GLU A C 1
ATOM 1184 O O . GLU A 1 154 ? 51.031 -26.799 -78.310 1.00 72.31 154 GLU A O 1
ATOM 1189 N N . GLY A 1 155 ? 52.901 -26.259 -79.433 1.00 65.31 155 GLY A N 1
ATOM 1190 C CA . GLY A 1 155 ? 52.552 -26.953 -80.679 1.00 65.31 155 GLY A CA 1
ATOM 1191 C C . GLY A 1 155 ? 51.942 -26.092 -81.791 1.00 65.31 155 GLY A C 1
ATOM 1192 O O . GLY A 1 155 ? 51.743 -26.611 -82.888 1.00 65.31 155 GLY A O 1
ATOM 1193 N N . GLN A 1 156 ? 51.694 -24.790 -81.574 1.00 63.38 156 GLN A N 1
ATOM 1194 C CA . GLN A 1 156 ? 51.098 -23.930 -82.605 1.00 63.38 156 GLN A CA 1
ATOM 1195 C C . GLN A 1 156 ? 51.804 -22.571 -82.723 1.00 63.38 156 GLN A C 1
ATOM 1197 O O . GLN A 1 156 ? 51.680 -21.689 -81.872 1.00 63.38 156 GLN A O 1
ATOM 1202 N N . GLN A 1 157 ? 52.555 -22.385 -83.814 1.00 66.56 157 GLN A N 1
ATOM 1203 C CA . GLN A 1 157 ? 53.011 -21.058 -84.236 1.00 66.56 157 GLN A CA 1
ATOM 1204 C C . GLN A 1 157 ? 51.802 -20.260 -84.738 1.00 66.56 157 GLN A C 1
ATOM 1206 O O . GLN A 1 157 ? 51.044 -20.813 -85.538 1.00 66.56 157 GLN A O 1
ATOM 1211 N N . PRO A 1 158 ? 51.550 -19.020 -84.272 1.00 64.31 158 PRO A N 1
ATOM 1212 C CA . PRO A 1 158 ? 50.468 -18.218 -84.821 1.00 64.31 158 PRO A CA 1
ATOM 1213 C C . PRO A 1 158 ? 50.802 -17.910 -86.283 1.00 64.31 158 PRO A C 1
ATOM 1215 O O . PRO A 1 158 ? 51.667 -17.093 -86.587 1.00 64.31 158 PRO A O 1
ATOM 1218 N N . ILE A 1 159 ? 50.143 -18.613 -87.202 1.00 65.50 159 ILE A N 1
ATOM 1219 C CA . ILE A 1 159 ? 50.217 -18.339 -88.635 1.00 65.50 159 ILE A CA 1
ATOM 1220 C C . ILE A 1 159 ? 49.099 -17.335 -88.925 1.00 65.50 159 ILE A C 1
ATOM 1222 O O . ILE A 1 159 ? 47.950 -17.719 -89.120 1.00 65.50 159 ILE A O 1
ATOM 1226 N N . GLY A 1 160 ? 49.427 -16.042 -88.880 1.00 74.44 160 GLY A N 1
ATOM 1227 C CA . GLY A 1 160 ? 48.485 -14.942 -89.122 1.00 74.44 160 GLY A CA 1
ATOM 1228 C C . GLY A 1 160 ? 48.319 -13.995 -87.931 1.00 74.44 160 GLY A C 1
ATOM 1229 O O . GLY A 1 160 ? 49.172 -13.923 -87.048 1.00 74.44 160 GLY A O 1
ATOM 1230 N N . ALA A 1 161 ? 47.224 -13.231 -87.929 1.00 79.19 161 ALA A N 1
ATOM 1231 C CA . ALA A 1 161 ? 46.911 -12.292 -86.856 1.00 79.19 161 ALA A CA 1
ATOM 1232 C C . ALA A 1 161 ? 46.548 -13.037 -85.559 1.00 79.19 161 ALA A C 1
ATOM 1234 O O . ALA A 1 161 ? 45.706 -13.934 -85.568 1.00 79.19 161 ALA A O 1
ATOM 1235 N N . PHE A 1 162 ? 47.160 -12.640 -84.444 1.00 80.81 162 PHE A N 1
ATOM 1236 C CA . PHE A 1 162 ? 46.914 -13.201 -83.115 1.00 80.81 162 PHE A CA 1
ATOM 1237 C C . PHE A 1 162 ? 46.483 -12.107 -82.136 1.00 80.81 162 PHE A C 1
ATOM 1239 O O . PHE A 1 162 ? 46.815 -10.935 -82.315 1.00 80.81 162 PHE A O 1
ATOM 1246 N N . LYS A 1 163 ? 45.756 -12.492 -81.084 1.00 86.88 163 LYS A N 1
ATOM 1247 C CA . LYS A 1 163 ? 45.386 -11.598 -79.981 1.00 86.88 163 LYS A CA 1
ATOM 1248 C C . LYS A 1 163 ? 46.189 -11.950 -78.734 1.00 86.88 163 LYS A C 1
ATOM 1250 O O . LYS A 1 163 ? 46.545 -13.108 -78.510 1.00 86.88 163 LYS A O 1
ATOM 1255 N N . LEU A 1 164 ? 46.475 -10.946 -77.912 1.00 88.25 164 LEU A N 1
ATOM 1256 C CA . LEU A 1 164 ? 47.129 -11.134 -76.619 1.00 88.25 164 LEU A CA 1
ATOM 1257 C C . LEU A 1 164 ? 46.079 -11.096 -75.515 1.00 88.25 164 LEU A C 1
ATOM 1259 O O . LEU A 1 164 ? 45.155 -10.290 -75.556 1.00 88.25 164 LEU A O 1
ATOM 1263 N N . MET A 1 165 ? 46.220 -11.964 -74.520 1.00 89.06 165 MET A N 1
ATOM 1264 C CA . MET A 1 165 ? 45.369 -11.955 -73.337 1.00 89.06 165 MET A CA 1
ATOM 1265 C C . MET A 1 165 ? 46.197 -11.998 -72.058 1.00 89.06 165 MET A C 1
ATOM 1267 O O . MET A 1 165 ? 47.229 -12.661 -71.997 1.00 89.06 165 MET A O 1
ATOM 1271 N N . THR A 1 166 ? 45.747 -11.328 -71.007 1.00 89.69 166 THR A N 1
ATOM 1272 C CA . THR A 1 166 ? 46.316 -11.470 -69.665 1.00 89.69 166 THR A CA 1
ATOM 1273 C C . THR A 1 166 ? 45.915 -12.824 -69.079 1.00 89.69 166 THR A C 1
ATOM 1275 O O . THR A 1 166 ? 44.837 -13.354 -69.356 1.00 89.69 166 THR A O 1
ATOM 1278 N N . THR A 1 167 ? 46.793 -13.432 -68.283 1.00 82.31 167 THR A N 1
ATOM 1279 C CA . THR A 1 167 ? 46.526 -14.747 -67.666 1.00 82.31 167 THR A CA 1
ATOM 1280 C C . THR A 1 167 ? 45.745 -14.637 -66.355 1.00 82.31 167 THR A C 1
ATOM 1282 O O . THR A 1 167 ? 44.946 -15.523 -66.052 1.00 82.31 167 THR A O 1
ATOM 1285 N N . PHE A 1 168 ? 45.920 -13.542 -65.606 1.00 79.25 168 PHE A N 1
ATOM 1286 C CA . PHE A 1 168 ? 45.169 -13.250 -64.386 1.00 79.25 168 PHE A CA 1
ATOM 1287 C C . PHE A 1 168 ? 45.154 -11.735 -64.090 1.00 79.25 168 PHE A C 1
ATOM 1289 O O . PHE A 1 168 ? 46.231 -11.165 -63.926 1.00 79.25 168 PHE A O 1
ATOM 1296 N N . PRO A 1 169 ? 43.981 -11.078 -64.001 1.00 81.62 169 PRO A N 1
ATOM 1297 C CA . PRO A 1 169 ? 42.666 -11.581 -64.414 1.00 81.62 169 PRO A CA 1
ATOM 1298 C C . PRO A 1 169 ? 42.656 -11.882 -65.920 1.00 81.62 169 PRO A C 1
ATOM 1300 O O . PRO A 1 169 ? 43.314 -11.182 -66.685 1.00 81.62 169 PRO A O 1
ATOM 1303 N N . ARG A 1 170 ? 41.955 -12.938 -66.362 1.00 85.12 170 ARG A N 1
ATOM 1304 C CA . ARG A 1 170 ? 41.909 -13.302 -67.790 1.00 85.12 170 ARG A CA 1
ATOM 1305 C C . ARG A 1 170 ? 41.141 -12.242 -68.576 1.00 85.12 170 ARG A C 1
ATOM 1307 O O . ARG A 1 170 ? 39.926 -12.152 -68.430 1.00 85.12 170 ARG A O 1
ATOM 1314 N N . LYS A 1 171 ? 41.837 -11.472 -69.411 1.00 87.50 171 LYS A N 1
ATOM 1315 C CA . LYS A 1 171 ? 41.248 -10.431 -70.259 1.00 87.50 171 LYS A CA 1
ATOM 1316 C C . LYS A 1 171 ? 41.938 -10.425 -71.618 1.00 87.50 171 LYS A C 1
ATOM 1318 O O . LYS A 1 171 ? 43.163 -10.449 -71.682 1.00 87.50 171 LYS A O 1
ATOM 1323 N N . VAL A 1 172 ? 41.163 -10.434 -72.696 1.00 88.81 172 VAL A N 1
ATOM 1324 C CA . VAL A 1 172 ? 41.691 -10.263 -74.056 1.00 88.81 172 VAL A CA 1
ATOM 1325 C C . VAL A 1 172 ? 41.978 -8.776 -74.258 1.00 88.81 172 VAL A C 1
ATOM 1327 O O . VAL A 1 172 ? 41.134 -7.959 -73.915 1.00 88.81 172 VAL A O 1
ATOM 1330 N N . LEU A 1 173 ? 43.169 -8.439 -74.750 1.00 87.31 173 LEU A N 1
ATOM 1331 C CA . LEU A 1 173 ? 43.561 -7.067 -75.065 1.00 87.31 173 LEU A CA 1
ATOM 1332 C C . LEU A 1 173 ? 43.108 -6.754 -76.496 1.00 87.31 173 LEU A C 1
ATOM 1334 O O . LEU A 1 173 ? 43.667 -7.294 -77.455 1.00 87.31 173 LEU A O 1
ATOM 1338 N N . ASP A 1 174 ? 42.085 -5.917 -76.636 1.00 86.19 174 ASP A N 1
ATOM 1339 C CA . ASP A 1 174 ? 41.553 -5.443 -77.913 1.00 86.19 174 ASP A CA 1
ATOM 1340 C C . ASP A 1 174 ? 41.323 -3.924 -77.909 1.00 86.19 174 ASP A C 1
ATOM 1342 O O . ASP A 1 174 ? 41.312 -3.299 -76.853 1.00 86.19 174 ASP A O 1
ATOM 1346 N N . GLY A 1 175 ? 41.205 -3.335 -79.110 1.00 84.81 175 GLY A N 1
ATOM 1347 C CA . GLY A 1 175 ? 40.841 -1.928 -79.342 1.00 84.81 175 GLY A CA 1
ATOM 1348 C C . GLY A 1 175 ? 41.430 -0.947 -78.324 1.00 84.81 175 GLY A C 1
ATOM 1349 O O . GLY A 1 175 ? 42.640 -0.725 -78.299 1.00 84.81 175 GLY A O 1
ATOM 1350 N N . ASP A 1 176 ? 40.557 -0.425 -77.460 1.00 83.38 176 ASP A N 1
ATOM 1351 C CA . ASP A 1 176 ? 40.839 0.563 -76.413 1.00 83.38 176 ASP A CA 1
ATOM 1352 C C . ASP A 1 176 ? 41.939 0.150 -75.422 1.00 83.38 176 ASP A C 1
ATOM 1354 O O . ASP A 1 176 ? 42.586 1.003 -74.817 1.00 83.38 176 ASP A O 1
ATOM 1358 N N . ASP A 1 177 ? 42.156 -1.147 -75.191 1.00 84.06 177 ASP A N 1
ATOM 1359 C CA . ASP A 1 177 ? 43.220 -1.608 -74.297 1.00 84.06 177 ASP A CA 1
ATOM 1360 C C . ASP A 1 177 ? 44.608 -1.528 -74.943 1.00 84.06 177 ASP A C 1
ATOM 1362 O O . ASP A 1 177 ? 45.596 -1.454 -74.218 1.00 84.06 177 ASP A O 1
ATOM 1366 N N . LEU A 1 178 ? 44.706 -1.502 -76.277 1.00 82.31 178 LEU A N 1
ATOM 1367 C CA . LEU A 1 178 ? 45.980 -1.311 -76.984 1.00 82.31 178 LEU A CA 1
ATOM 1368 C C . LEU A 1 178 ? 46.455 0.150 -76.951 1.00 82.31 178 LEU A C 1
ATOM 1370 O O . LEU A 1 178 ? 47.635 0.407 -77.179 1.00 82.31 178 LEU A O 1
ATOM 1374 N N . GLU A 1 179 ? 45.557 1.093 -76.651 1.00 86.25 179 GLU A N 1
ATOM 1375 C CA . GLU A 1 179 ? 45.878 2.520 -76.498 1.00 86.25 179 GLU A CA 1
ATOM 1376 C C . GLU A 1 179 ? 46.331 2.876 -75.073 1.00 86.25 179 GLU A C 1
ATOM 1378 O O . GLU A 1 179 ? 46.966 3.910 -74.855 1.00 86.25 179 GLU A O 1
ATOM 1383 N N . LYS A 1 180 ? 46.033 2.011 -74.096 1.00 87.25 180 LYS A N 1
ATOM 1384 C CA . LYS A 1 180 ? 46.384 2.213 -72.685 1.00 87.25 180 LYS A CA 1
ATOM 1385 C C . LYS A 1 180 ? 47.844 1.891 -72.414 1.00 87.25 180 LYS A C 1
ATOM 1387 O O . LYS A 1 180 ? 48.453 1.015 -73.029 1.00 87.25 180 LYS A O 1
ATOM 1392 N N . SER A 1 181 ? 48.410 2.567 -71.417 1.00 88.38 181 SER A N 1
ATOM 1393 C CA . SER A 1 181 ? 49.779 2.276 -70.990 1.00 88.38 181 SER A CA 1
ATOM 1394 C C . SER A 1 181 ? 49.866 0.916 -70.286 1.00 88.38 181 SER A C 1
ATOM 1396 O O . SER A 1 181 ? 48.931 0.468 -69.621 1.00 88.38 181 SER A O 1
ATOM 1398 N N . LEU A 1 182 ? 51.038 0.273 -70.337 1.00 85.69 182 LEU A N 1
ATOM 1399 C CA . LEU A 1 182 ? 51.286 -0.969 -69.590 1.00 85.69 182 LEU A CA 1
ATOM 1400 C C . LEU A 1 182 ? 51.049 -0.805 -68.076 1.00 85.69 182 LEU A C 1
ATOM 1402 O O . LEU A 1 182 ? 50.752 -1.784 -67.396 1.0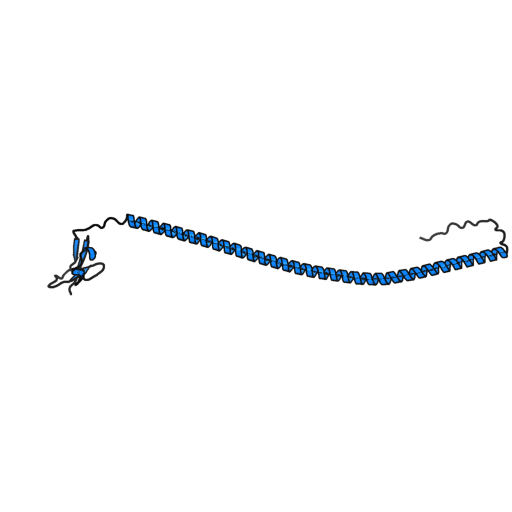0 85.69 182 LEU A O 1
ATOM 1406 N N . ASN A 1 183 ? 51.167 0.416 -67.545 1.00 85.69 183 ASN A N 1
ATOM 1407 C CA . ASN A 1 183 ? 50.894 0.721 -66.141 1.00 85.69 183 ASN A CA 1
ATOM 1408 C C . ASN A 1 183 ? 49.385 0.701 -65.838 1.00 85.69 183 ASN A C 1
ATOM 1410 O O . ASN A 1 183 ? 48.952 0.078 -64.873 1.00 85.69 183 ASN A O 1
ATOM 1414 N N . GLU A 1 184 ? 48.572 1.303 -66.709 1.00 85.19 184 GLU A N 1
ATOM 1415 C CA . GLU A 1 184 ? 47.105 1.267 -66.609 1.00 85.19 184 GLU A CA 1
ATOM 1416 C C . GLU A 1 184 ? 46.554 -0.152 -66.773 1.00 85.19 184 GLU A C 1
ATOM 1418 O O . GLU A 1 184 ? 45.593 -0.529 -66.103 1.00 85.19 184 GLU A O 1
ATOM 1423 N N . LEU A 1 185 ? 47.205 -0.963 -67.612 1.00 85.12 185 LEU A N 1
ATOM 1424 C CA . LEU A 1 185 ? 46.906 -2.388 -67.766 1.00 85.12 185 LEU A CA 1
ATOM 1425 C C . LEU A 1 185 ? 47.453 -3.259 -66.619 1.00 85.12 185 LEU A C 1
ATOM 1427 O O . LEU A 1 185 ? 47.278 -4.476 -66.651 1.00 85.12 185 LEU A O 1
ATOM 1431 N N . GLN A 1 186 ? 48.111 -2.665 -65.614 1.00 84.94 186 GLN A N 1
ATOM 1432 C CA . GLN A 1 186 ? 48.724 -3.358 -64.472 1.00 84.94 186 GLN A CA 1
ATOM 1433 C C . GLN A 1 186 ? 49.762 -4.426 -64.874 1.00 84.94 186 GLN A C 1
ATOM 1435 O O . GLN A 1 186 ? 49.954 -5.426 -64.186 1.00 84.94 186 GLN A O 1
ATOM 1440 N N . LEU A 1 187 ? 50.459 -4.211 -65.993 1.00 85.56 187 LEU A N 1
ATOM 1441 C CA . LEU A 1 187 ? 51.517 -5.088 -66.515 1.00 85.56 187 LEU A CA 1
ATOM 1442 C C . LEU A 1 187 ? 52.926 -4.679 -66.050 1.00 85.56 187 LEU A C 1
ATOM 1444 O O . LEU A 1 187 ? 53.921 -5.301 -66.423 1.00 85.56 187 LEU A O 1
ATOM 1448 N N . VAL A 1 188 ? 53.015 -3.633 -65.230 1.00 87.69 188 VAL A N 1
ATOM 1449 C CA . VAL A 1 188 ? 54.249 -3.063 -64.686 1.00 87.69 188 VAL A CA 1
ATOM 1450 C C . VAL A 1 188 ? 54.371 -3.436 -63.202 1.00 87.69 188 VAL A C 1
ATOM 1452 O O . VAL A 1 188 ? 53.395 -3.284 -62.469 1.00 87.69 188 VAL A O 1
ATOM 1455 N N . PRO A 1 189 ? 55.546 -3.884 -62.710 1.00 83.69 189 PRO A N 1
ATOM 1456 C CA . PRO A 1 189 ? 56.834 -4.018 -63.408 1.00 83.69 189 PRO A CA 1
ATOM 1457 C C . PRO A 1 189 ? 57.000 -5.327 -64.193 1.00 83.69 189 PRO A C 1
ATOM 1459 O O . PRO A 1 189 ? 57.942 -5.452 -64.974 1.00 83.69 189 PRO A O 1
ATOM 1462 N N . SER A 1 190 ? 56.125 -6.311 -63.978 1.00 87.00 190 SER A N 1
ATOM 1463 C CA . SER A 1 190 ? 56.166 -7.601 -64.666 1.00 87.00 190 SER A CA 1
ATOM 1464 C C . SER A 1 190 ? 54.756 -8.097 -64.965 1.00 87.00 190 SER A C 1
ATOM 1466 O O . SER A 1 190 ? 53.926 -8.156 -64.062 1.00 87.00 190 SER A O 1
ATOM 1468 N N . GLY A 1 191 ? 54.512 -8.530 -66.200 1.00 87.50 191 GLY A N 1
ATOM 1469 C CA . GLY A 1 191 ? 53.218 -9.025 -66.667 1.00 87.50 191 GLY A CA 1
ATOM 1470 C C . GLY A 1 191 ? 53.353 -10.327 -67.455 1.00 87.50 191 GLY A C 1
ATOM 1471 O O . GLY A 1 191 ? 54.373 -10.573 -68.097 1.00 87.50 191 GLY A O 1
ATOM 1472 N N . ALA A 1 192 ? 52.327 -11.178 -67.410 1.00 88.44 192 ALA A N 1
ATOM 1473 C CA . ALA A 1 192 ? 52.282 -12.429 -68.165 1.00 88.44 192 ALA A CA 1
ATOM 1474 C C . ALA A 1 192 ? 51.099 -12.428 -69.140 1.00 88.44 192 ALA A C 1
ATOM 1476 O O . ALA A 1 192 ? 49.933 -12.446 -68.727 1.00 88.44 192 ALA A O 1
ATOM 1477 N N . LEU A 1 193 ? 51.424 -12.445 -70.430 1.00 89.88 193 LEU A N 1
ATOM 1478 C CA . LEU A 1 193 ? 50.479 -12.483 -71.537 1.00 89.88 193 LEU A CA 1
ATOM 1479 C C . LEU A 1 193 ? 50.481 -13.876 -72.166 1.00 89.88 193 LEU A C 1
ATOM 1481 O O . LEU A 1 193 ? 51.518 -14.526 -72.254 1.00 89.88 193 LEU A O 1
ATOM 1485 N N . ALA A 1 194 ? 49.324 -14.339 -72.611 1.00 88.81 194 ALA A N 1
ATOM 1486 C CA . ALA A 1 194 ? 49.169 -15.544 -73.405 1.00 88.81 194 ALA A CA 1
ATOM 1487 C C . ALA A 1 194 ? 48.698 -15.169 -74.811 1.00 88.81 194 ALA A C 1
ATOM 1489 O O . ALA A 1 194 ? 47.897 -14.249 -74.983 1.00 88.81 194 ALA A O 1
ATOM 1490 N N . VAL A 1 195 ? 49.201 -15.884 -75.812 1.00 87.00 195 VAL A N 1
ATOM 1491 C CA . VAL A 1 195 ? 48.723 -15.763 -77.190 1.00 87.00 195 VAL A CA 1
ATOM 1492 C C . VAL A 1 195 ? 47.422 -16.545 -77.314 1.00 87.00 195 VAL A C 1
ATOM 1494 O O . VAL A 1 195 ? 47.372 -17.723 -76.959 1.00 87.00 195 VAL A O 1
ATOM 1497 N N . THR A 1 196 ? 46.377 -15.900 -77.824 1.00 81.94 196 THR A N 1
ATOM 1498 C CA . THR A 1 196 ? 45.127 -16.557 -78.205 1.00 81.94 196 THR A CA 1
ATOM 1499 C C . THR A 1 196 ? 44.890 -16.371 -79.698 1.00 81.94 196 THR A C 1
ATOM 1501 O O . THR A 1 196 ? 44.994 -15.263 -80.230 1.00 81.94 196 THR A O 1
ATOM 1504 N N . ASN A 1 197 ? 44.580 -17.473 -80.377 1.00 75.31 197 ASN A N 1
ATOM 1505 C CA . ASN A 1 197 ? 44.097 -17.431 -81.751 1.00 75.31 197 ASN A CA 1
ATOM 1506 C C . ASN A 1 197 ? 42.618 -17.026 -81.729 1.00 75.31 197 ASN A C 1
ATOM 1508 O O . ASN A 1 197 ? 41.919 -17.285 -80.744 1.00 75.31 197 ASN A O 1
ATOM 1512 N N . ASN A 1 198 ? 42.198 -16.314 -82.770 1.00 59.59 198 ASN A N 1
ATOM 1513 C CA . ASN A 1 198 ? 40.828 -15.838 -82.938 1.00 59.59 198 ASN A C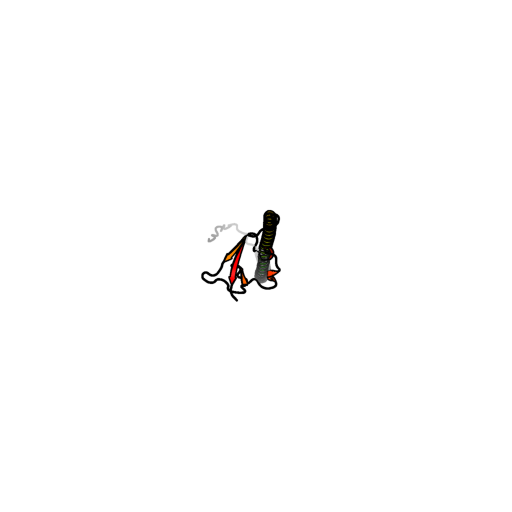A 1
ATOM 1514 C C . ASN A 1 198 ? 39.882 -16.993 -83.287 1.00 59.59 198 ASN A C 1
ATOM 1516 O O . ASN A 1 198 ? 40.337 -17.905 -84.015 1.00 59.59 198 ASN A O 1
#

Sequence (198 aa):
MRTEHVNFAESTTAIKPLTEGEKQAKLAELKQRLADKRAAKALADKEDQKTSEKIRRKAGQDMTEVKAKLEEKEMKKLVEAKKREKEEERLAKAAIKAKIEADKAERARKKQEAAAGHQQAAAAQAAAAAADASARAGPAKVYTEARLQIRQPEGQQPIGAFKLMTTFPRKVLDGDDLEKSLNELQLVPSGALAVTNN

pLDDT: mean 84.14, std 12.97, range [47.12, 97.62]